Protein AF-A0A430Q0N1-F1 (afdb_monomer_lite)

Radius of gyration: 27.88 Å; chains: 1; bounding box: 66×41×75 Å

Organism: Schistosoma bovis (NCBI:txid6184)

pLDDT: mean 83.53, std 12.25, range [42.5, 98.06]

Secondary structure (DSSP, 8-state):
-BTTTEEE----STT-SEEEEEE-SEEEEETTT--EEEESSEEEEEE--TT---EEEETTBEEEEE---SSHHHHHTT-EEEEEEEEEEE-S-HHHHHH--EEEEEEE--SS-SS---EEEEEEEETTEEEEEEEESSTTHHHHS-GGGG-EEEEEEEEESS--SEEEETTEEE--EEETTTTEEEEEEEEE-TTSPEEEEEE---TTGGG-EEEEEEEEEEE-TT-GGGGT--EEEEEEEE-S--TT--EEEEEEEEETTEEEEEEEESSTTHHHHS-TTTTBEEEEEEEEESS--SEEEETTEEE--EEETTTTEEEEE--S--BTTS-EEEEEE-

Structure (mmCIF, N/CA/C/O backbone):
data_AF-A0A430Q0N1-F1
#
_entry.id   AF-A0A430Q0N1-F1
#
loop_
_atom_site.group_PDB
_atom_site.id
_atom_site.type_symbol
_atom_site.label_atom_id
_atom_site.label_alt_id
_atom_site.label_comp_id
_atom_site.label_asym_id
_atom_site.label_entity_id
_atom_site.label_seq_id
_atom_site.pdbx_PDB_ins_code
_atom_site.Cartn_x
_atom_site.Cartn_y
_atom_site.Cartn_z
_atom_site.occupancy
_atom_site.B_iso_or_equiv
_atom_site.auth_seq_id
_atom_site.auth_comp_id
_atom_site.auth_asym_id
_atom_site.auth_atom_id
_atom_site.pdbx_PDB_model_num
ATOM 1 N N . MET A 1 1 ? 3.763 -15.092 -13.824 1.00 93.88 1 MET A N 1
ATOM 2 C CA . MET A 1 1 ? 3.901 -13.867 -13.005 1.00 93.88 1 MET A CA 1
ATOM 3 C C . MET A 1 1 ? 4.970 -12.988 -13.628 1.00 93.88 1 MET A C 1
ATOM 5 O O . MET A 1 1 ? 5.894 -13.539 -14.215 1.00 93.88 1 MET A O 1
ATOM 9 N N . LEU A 1 2 ? 4.848 -11.667 -13.508 1.00 95.44 2 LEU A N 1
ATOM 10 C CA . LEU A 1 2 ? 5.934 -10.726 -13.785 1.00 95.44 2 LEU A CA 1
ATOM 11 C C . LEU A 1 2 ? 6.516 -10.291 -12.437 1.00 95.44 2 LEU A C 1
ATOM 13 O O . LEU A 1 2 ? 5.832 -9.658 -11.626 1.00 95.44 2 LEU A O 1
ATOM 17 N N . GLY A 1 3 ? 7.749 -10.724 -12.172 1.00 95.00 3 GLY A N 1
ATOM 18 C CA . GLY A 1 3 ? 8.350 -10.635 -10.843 1.00 95.00 3 GLY A CA 1
ATOM 19 C C . GLY A 1 3 ? 7.496 -11.318 -9.766 1.00 95.00 3 GLY A C 1
ATOM 20 O O . GLY A 1 3 ? 6.767 -12.277 -10.029 1.00 95.00 3 GLY A O 1
ATOM 21 N N . SER A 1 4 ? 7.578 -10.804 -8.540 1.00 94.62 4 SER A N 1
ATOM 22 C CA . SER A 1 4 ? 6.837 -11.301 -7.371 1.00 94.62 4 SER A CA 1
ATOM 23 C C . SER A 1 4 ? 5.455 -10.657 -7.185 1.00 94.62 4 SER A C 1
ATOM 25 O O . SER A 1 4 ? 4.679 -11.124 -6.344 1.00 94.62 4 SER A O 1
ATOM 27 N N . CYS A 1 5 ? 5.146 -9.609 -7.957 1.00 95.25 5 CYS A N 1
ATOM 28 C CA . CYS A 1 5 ? 4.027 -8.705 -7.687 1.00 95.25 5 CYS A CA 1
ATOM 29 C C . CYS A 1 5 ? 2.866 -8.810 -8.676 1.00 95.25 5 CYS A C 1
ATOM 31 O O . CYS A 1 5 ? 1.735 -8.570 -8.270 1.00 95.25 5 CYS A O 1
ATOM 33 N N . ILE A 1 6 ? 3.097 -9.162 -9.944 1.00 96.25 6 ILE A N 1
ATOM 34 C CA . ILE A 1 6 ? 2.050 -9.106 -10.976 1.00 96.25 6 ILE A CA 1
ATOM 35 C C . ILE A 1 6 ? 1.690 -10.519 -11.438 1.00 96.25 6 ILE A C 1
ATOM 37 O O . ILE A 1 6 ? 2.527 -11.272 -11.947 1.00 96.25 6 ILE A O 1
ATOM 41 N N . LEU A 1 7 ? 0.419 -10.876 -11.290 1.00 98.06 7 LEU A N 1
ATOM 42 C CA . LEU A 1 7 ? -0.179 -12.092 -11.821 1.00 98.06 7 LEU A CA 1
ATOM 43 C C . LEU A 1 7 ? -1.003 -11.738 -13.061 1.00 98.06 7 LEU A C 1
ATOM 45 O O . LEU A 1 7 ? -1.919 -10.926 -12.986 1.00 98.06 7 LEU A O 1
ATOM 49 N N . VAL A 1 8 ? -0.671 -12.354 -14.194 1.00 97.88 8 VAL A N 1
ATOM 50 C CA . VAL A 1 8 ? -1.421 -12.228 -15.450 1.00 97.88 8 VAL A CA 1
ATOM 51 C C . VAL A 1 8 ? -2.131 -13.552 -15.690 1.00 97.88 8 VAL A C 1
ATOM 53 O O . VAL A 1 8 ? -1.473 -14.595 -15.668 1.00 97.88 8 VAL A O 1
ATOM 56 N N . THR A 1 9 ? -3.441 -13.502 -15.924 1.00 97.19 9 THR A N 1
ATOM 57 C CA . THR A 1 9 ? -4.279 -14.687 -16.148 1.00 97.19 9 THR A CA 1
ATOM 58 C C . THR A 1 9 ? -4.910 -14.590 -17.540 1.00 97.19 9 THR A C 1
ATOM 60 O O . THR A 1 9 ? -6.025 -14.089 -17.669 1.00 97.19 9 THR A O 1
ATOM 63 N N . PRO A 1 10 ? -4.189 -14.977 -18.608 1.00 96.50 10 PRO A N 1
ATOM 64 C CA . PRO A 1 10 ? -4.671 -14.814 -19.976 1.00 96.50 10 PRO A CA 1
ATOM 65 C C . PRO A 1 10 ? -5.766 -15.830 -20.325 1.00 96.50 10 PRO A C 1
ATOM 67 O O . PRO A 1 10 ? -5.705 -16.985 -19.910 1.00 96.50 10 PRO A O 1
ATOM 70 N N . VAL A 1 11 ? -6.724 -15.413 -21.155 1.00 97.25 11 VAL A N 1
ATOM 71 C CA . VAL A 1 11 ? -7.640 -16.327 -21.854 1.00 97.25 11 VAL A CA 1
ATOM 72 C C . VAL A 1 11 ? -6.869 -16.984 -23.000 1.00 97.25 11 VAL A C 1
ATOM 74 O O . VAL A 1 11 ? -6.281 -16.280 -23.819 1.00 97.25 11 VAL A O 1
ATOM 77 N N . LEU A 1 12 ? -6.856 -18.317 -23.052 1.00 96.31 12 LEU A N 1
ATOM 78 C CA . LEU A 1 12 ? -6.104 -19.082 -24.060 1.00 96.31 12 LEU A CA 1
ATOM 79 C C . LEU A 1 12 ? -7.001 -19.896 -25.005 1.00 96.31 12 LEU A C 1
ATOM 81 O O . LEU A 1 12 ? -6.503 -20.458 -25.976 1.00 96.31 12 LEU A O 1
ATOM 85 N N . ASP A 1 13 ? -8.307 -19.924 -24.739 1.00 95.31 13 ASP A N 1
ATOM 86 C CA . ASP A 1 13 ? -9.292 -20.651 -25.535 1.00 95.31 13 ASP A CA 1
ATOM 87 C C . ASP A 1 13 ? -10.114 -19.686 -26.397 1.00 95.31 13 ASP A C 1
ATOM 89 O O . ASP A 1 13 ? -10.582 -18.642 -25.929 1.00 95.31 13 ASP A O 1
ATOM 93 N N . GLU A 1 14 ? -10.332 -20.061 -27.655 1.00 95.81 14 GLU A N 1
ATOM 94 C CA . GLU A 1 14 ? -11.107 -19.271 -28.610 1.00 95.81 14 GLU A CA 1
ATOM 95 C C . GLU A 1 14 ? -12.558 -19.052 -28.139 1.00 95.81 14 GLU A C 1
ATOM 97 O O . GLU A 1 14 ? -13.213 -19.947 -27.602 1.00 95.81 14 GLU A O 1
ATOM 102 N N . GLY A 1 15 ? -13.072 -17.835 -28.343 1.00 94.69 15 GLY A N 1
ATOM 103 C CA . GLY A 1 15 ? -14.472 -17.483 -28.079 1.00 94.69 15 GLY A CA 1
ATOM 104 C C . GLY A 1 15 ? -14.857 -17.341 -26.600 1.00 94.69 15 GLY A C 1
ATOM 105 O O . GLY A 1 15 ? -16.019 -17.057 -26.305 1.00 94.69 15 GLY A O 1
ATOM 106 N N . ARG A 1 16 ? -13.924 -17.515 -25.656 1.00 95.56 16 ARG A N 1
ATOM 107 C CA . ARG A 1 16 ? -14.182 -17.318 -24.222 1.00 95.56 16 ARG A CA 1
ATOM 108 C C . ARG A 1 16 ? -14.173 -15.838 -23.838 1.00 95.56 16 ARG A C 1
ATOM 110 O O . ARG A 1 16 ? -13.376 -15.055 -24.342 1.00 95.56 16 ARG A O 1
ATOM 117 N N . THR A 1 17 ? -15.022 -15.484 -22.873 1.00 96.25 17 THR A N 1
ATOM 118 C CA . THR A 1 17 ? -15.071 -14.150 -22.241 1.00 96.25 17 THR A CA 1
ATOM 119 C C . THR A 1 17 ? -14.820 -14.209 -20.731 1.00 96.25 17 THR A C 1
ATOM 121 O O . THR A 1 17 ? -15.243 -13.333 -19.977 1.00 96.25 17 THR A O 1
ATOM 124 N N . PHE A 1 18 ? -14.199 -15.292 -20.274 1.00 95.69 18 PHE A N 1
ATOM 125 C CA . PHE A 1 18 ? -13.837 -15.552 -18.887 1.00 95.69 18 PHE A CA 1
ATOM 126 C C . PHE A 1 18 ? -12.680 -16.548 -18.848 1.00 95.69 18 PHE A C 1
ATOM 128 O O . PHE A 1 18 ? -12.445 -17.280 -19.813 1.00 95.69 18 PHE A O 1
ATOM 135 N N . VAL A 1 19 ? -11.981 -16.603 -17.721 1.00 96.88 19 VAL A N 1
ATOM 136 C CA . VAL A 1 19 ? -10.894 -17.557 -17.489 1.00 96.88 19 VAL A CA 1
ATOM 137 C C . VAL A 1 19 ? -10.888 -18.008 -16.037 1.00 96.88 19 VAL A C 1
ATOM 139 O O . VAL A 1 19 ? -11.157 -17.227 -15.126 1.00 96.88 19 VAL A O 1
ATOM 142 N N . GLU A 1 20 ? -10.580 -19.281 -15.817 1.00 97.06 20 GLU A N 1
ATOM 143 C CA . GLU A 1 20 ? -10.266 -19.800 -14.492 1.00 97.06 20 GLU A CA 1
ATOM 144 C C . GLU A 1 20 ? -8.746 -19.825 -14.316 1.00 97.06 20 GLU A C 1
ATOM 146 O O . GLU A 1 20 ? -8.027 -20.419 -15.117 1.00 97.06 20 GLU A O 1
ATOM 151 N N . GLY A 1 21 ? -8.247 -19.160 -13.277 1.00 96.69 21 GLY A N 1
ATOM 152 C CA . GLY A 1 21 ? -6.819 -19.073 -12.992 1.00 96.69 21 GLY A CA 1
ATOM 153 C C . GLY A 1 21 ? -6.505 -19.424 -11.550 1.00 96.69 21 GLY A C 1
ATOM 154 O O . GLY A 1 21 ? -7.235 -19.049 -10.632 1.00 96.69 21 GLY A O 1
ATOM 155 N N . TYR A 1 22 ? -5.393 -20.124 -11.333 1.00 97.56 22 TYR A N 1
ATOM 156 C CA . TYR A 1 22 ? -4.878 -20.355 -9.991 1.00 97.56 22 TYR A CA 1
ATOM 157 C C . TYR A 1 22 ? -4.289 -19.064 -9.417 1.00 97.56 22 TYR A C 1
ATOM 159 O O . TYR A 1 22 ? -3.361 -18.486 -9.986 1.00 97.56 22 TYR A O 1
ATOM 167 N N . VAL A 1 23 ? -4.794 -18.634 -8.259 1.00 98.06 23 VAL A N 1
ATOM 168 C CA . VAL A 1 23 ? -4.287 -17.458 -7.548 1.00 98.06 23 VAL A CA 1
ATOM 169 C C . VAL A 1 23 ? -3.539 -17.918 -6.300 1.00 98.06 23 VAL A C 1
ATOM 171 O O . VAL A 1 23 ? -4.172 -18.484 -5.405 1.00 98.06 23 VAL A O 1
ATOM 174 N N . PRO A 1 24 ? -2.226 -17.654 -6.173 1.00 97.94 24 PRO A N 1
ATOM 175 C CA . PRO A 1 24 ? -1.468 -18.016 -4.979 1.00 97.94 24 PRO A CA 1
ATOM 176 C C . PRO A 1 24 ? -2.036 -17.387 -3.701 1.00 97.94 24 PRO A C 1
ATOM 178 O O . PRO A 1 24 ? -2.671 -16.332 -3.737 1.00 97.94 24 PRO A O 1
ATOM 181 N N . SER A 1 25 ? -1.771 -18.030 -2.561 1.00 97.06 25 SER A N 1
ATOM 182 C CA . SER A 1 25 ? -2.236 -17.546 -1.260 1.00 97.06 25 SER A CA 1
ATOM 183 C C . SER A 1 25 ? -1.712 -16.138 -0.953 1.00 97.06 25 SER A C 1
ATOM 185 O O . SER A 1 25 ? -0.526 -15.848 -1.147 1.00 97.06 25 SER A O 1
ATOM 187 N N . GLY A 1 26 ? -2.601 -15.265 -0.483 1.00 94.88 26 GLY A N 1
ATOM 188 C CA . GLY A 1 26 ? -2.301 -13.872 -0.166 1.00 94.88 26 GLY A CA 1
ATOM 189 C C . GLY A 1 26 ? -3.417 -12.910 -0.560 1.00 94.88 26 GLY A C 1
ATOM 190 O O . GLY A 1 26 ? -4.446 -13.307 -1.109 1.00 94.88 26 GLY A O 1
ATOM 191 N N . GLU A 1 27 ? -3.198 -11.630 -0.272 1.00 95.44 27 GLU A N 1
ATOM 192 C CA . GLU A 1 27 ? -4.071 -10.545 -0.716 1.00 95.44 27 GLU A CA 1
ATOM 193 C C . GLU A 1 27 ? -3.627 -9.986 -2.070 1.00 95.44 27 GLU A C 1
ATOM 195 O O . GLU A 1 27 ? -2.431 -9.844 -2.348 1.00 95.44 27 GLU A O 1
ATOM 200 N N . TRP A 1 28 ? -4.613 -9.653 -2.896 1.00 95.69 28 TRP A N 1
ATOM 201 C CA . TRP A 1 28 ? -4.444 -9.191 -4.266 1.00 95.69 28 TRP A CA 1
ATOM 202 C C . TRP A 1 28 ? -5.425 -8.057 -4.570 1.00 95.69 28 TRP A C 1
ATOM 204 O O . TRP A 1 28 ? -6.535 -8.033 -4.038 1.00 95.69 28 TRP A O 1
ATOM 214 N N . ILE A 1 29 ? -5.034 -7.151 -5.461 1.00 90.38 29 ILE A N 1
ATOM 215 C CA . ILE A 1 29 ? -5.909 -6.169 -6.105 1.00 90.38 29 ILE A CA 1
ATOM 216 C C . ILE A 1 29 ? -6.141 -6.616 -7.545 1.00 90.38 29 ILE A C 1
ATOM 218 O O . ILE A 1 29 ? -5.181 -6.825 -8.284 1.00 90.38 29 ILE A O 1
ATOM 222 N N . GLU A 1 30 ? -7.395 -6.748 -7.964 1.00 88.56 30 GLU A N 1
ATOM 223 C CA . GLU A 1 30 ? -7.733 -6.900 -9.379 1.00 88.56 30 GLU A CA 1
ATOM 224 C C . GLU A 1 30 ? -7.635 -5.539 -10.077 1.00 88.56 30 GLU A C 1
ATOM 226 O O . GLU A 1 30 ? -8.344 -4.601 -9.723 1.00 88.56 30 GLU A O 1
ATOM 231 N N . LEU A 1 31 ? -6.742 -5.412 -11.061 1.00 83.75 31 LEU A N 1
ATOM 232 C CA . LEU A 1 31 ? -6.386 -4.116 -11.646 1.00 83.75 31 LEU A CA 1
ATOM 233 C C . LEU A 1 31 ? -7.542 -3.462 -12.421 1.00 83.75 31 LEU A C 1
ATOM 235 O O . LEU A 1 31 ? -7.654 -2.241 -12.425 1.00 83.75 31 LEU A O 1
ATOM 239 N N . SER A 1 32 ? -8.403 -4.256 -13.062 1.00 77.94 32 SER A N 1
ATOM 240 C CA . SER A 1 32 ? -9.539 -3.756 -13.851 1.00 77.94 32 SER A CA 1
ATOM 241 C C . SER A 1 32 ? -10.647 -3.153 -12.985 1.00 77.94 32 SER A C 1
ATOM 243 O O . SER A 1 32 ? -11.322 -2.222 -13.418 1.00 77.94 32 SER A O 1
ATOM 245 N N . THR A 1 33 ? -10.841 -3.679 -11.774 1.00 78.69 33 THR A N 1
ATOM 246 C CA . THR A 1 33 ? -11.923 -3.272 -10.866 1.00 78.69 33 THR A CA 1
ATOM 247 C C . THR A 1 33 ? -11.431 -2.470 -9.664 1.00 78.69 33 THR A C 1
ATOM 249 O O . THR A 1 33 ? -12.243 -1.882 -8.956 1.00 78.69 33 THR A O 1
ATOM 252 N N . GLY A 1 34 ? -10.124 -2.484 -9.393 1.00 76.44 34 GLY A N 1
ATOM 253 C CA . GLY A 1 34 ? -9.517 -1.948 -8.175 1.00 76.44 34 GLY A CA 1
ATOM 254 C C . GLY A 1 34 ? -9.857 -2.741 -6.908 1.00 76.44 34 GLY A C 1
ATOM 255 O O . GLY A 1 34 ? -9.445 -2.354 -5.816 1.00 76.44 34 GLY A O 1
ATOM 256 N N . LYS A 1 35 ? -10.591 -3.858 -7.014 1.00 82.25 35 LYS A N 1
ATOM 257 C CA . LYS A 1 35 ? -11.090 -4.587 -5.844 1.00 82.25 35 LYS A CA 1
ATOM 258 C C . LYS A 1 35 ? -9.998 -5.415 -5.184 1.00 82.25 35 LYS A C 1
ATOM 260 O O . LYS A 1 35 ? -9.330 -6.227 -5.829 1.00 82.25 35 LYS A O 1
ATOM 265 N N . ARG A 1 36 ? -9.896 -5.274 -3.863 1.00 88.38 36 ARG A N 1
ATOM 266 C CA . ARG A 1 36 ? -9.084 -6.138 -3.004 1.00 88.38 36 ARG A CA 1
ATOM 267 C C . ARG A 1 36 ? -9.791 -7.463 -2.739 1.00 88.38 36 ARG A C 1
ATOM 269 O O . ARG A 1 36 ? -10.980 -7.491 -2.435 1.00 88.38 36 ARG A O 1
ATOM 276 N N . TYR A 1 37 ? -9.052 -8.564 -2.809 1.00 89.44 37 TYR A N 1
ATOM 277 C CA . TYR A 1 37 ? -9.543 -9.883 -2.430 1.00 89.44 37 TYR A CA 1
ATOM 278 C C . TYR A 1 37 ? -8.425 -10.754 -1.853 1.00 89.44 37 TYR A C 1
ATOM 280 O O . TYR A 1 37 ? -7.244 -10.581 -2.153 1.00 89.44 37 TYR A O 1
ATOM 288 N N . PHE A 1 38 ? -8.811 -11.723 -1.027 1.00 95.06 38 PHE A N 1
ATOM 289 C CA . PHE A 1 38 ? -7.902 -12.717 -0.468 1.00 95.06 38 PHE A CA 1
ATOM 290 C C . PHE A 1 38 ? -8.046 -14.048 -1.211 1.00 95.06 38 PHE A C 1
ATOM 292 O O . PHE A 1 38 ? -9.161 -14.521 -1.435 1.00 95.06 38 PHE A O 1
ATOM 299 N N . SER A 1 39 ? -6.921 -14.667 -1.566 1.00 96.19 39 SER A N 1
ATOM 300 C CA . SER A 1 39 ? -6.864 -16.042 -2.062 1.00 96.19 39 SER A CA 1
ATOM 301 C C . SER A 1 39 ? -6.241 -16.951 -1.010 1.00 96.19 39 SER A C 1
ATOM 303 O O . SER A 1 39 ? -5.257 -16.589 -0.368 1.00 96.19 39 SER A O 1
ATOM 305 N N . ARG A 1 40 ? -6.769 -18.172 -0.883 1.00 95.94 40 ARG A N 1
ATOM 306 C CA . ARG A 1 40 ? -6.181 -19.243 -0.061 1.00 95.94 40 ARG A CA 1
ATOM 307 C C . ARG A 1 40 ? -5.184 -20.114 -0.836 1.00 95.94 40 ARG A C 1
ATOM 309 O O . ARG A 1 40 ? -4.735 -21.121 -0.302 1.00 95.94 40 ARG A O 1
ATOM 316 N N . GLY A 1 41 ? -4.832 -19.744 -2.071 1.00 97.25 41 GLY A N 1
ATOM 317 C CA . GLY A 1 41 ? -4.117 -20.637 -2.987 1.00 97.25 41 GLY A CA 1
ATOM 318 C C . GLY A 1 41 ? -5.101 -21.529 -3.734 1.00 97.25 41 GLY A C 1
ATOM 319 O O . GLY A 1 41 ? -5.044 -22.749 -3.623 1.00 97.25 41 GLY A O 1
ATOM 320 N N . THR A 1 42 ? -6.065 -20.918 -4.418 1.00 95.75 42 THR A N 1
ATOM 321 C CA . THR A 1 42 ? -7.169 -21.623 -5.078 1.00 95.75 42 THR A CA 1
ATOM 322 C C . THR A 1 42 ? -7.369 -21.121 -6.498 1.00 95.75 42 THR A C 1
ATOM 324 O O . THR A 1 42 ? -6.952 -20.017 -6.854 1.00 95.75 42 THR A O 1
ATOM 327 N N . TRP A 1 43 ? -8.045 -21.933 -7.304 1.00 97.19 43 TRP A N 1
ATOM 328 C CA . TRP A 1 43 ? -8.567 -21.503 -8.593 1.00 97.19 43 TRP A CA 1
ATOM 329 C C . TRP A 1 43 ? -9.696 -20.489 -8.390 1.00 97.19 43 TRP A C 1
ATOM 331 O O . TRP A 1 43 ? -10.478 -20.592 -7.440 1.00 97.19 43 TRP A O 1
ATOM 341 N N . LYS A 1 44 ? -9.726 -19.462 -9.236 1.00 94.69 44 LYS A N 1
ATOM 342 C CA . LYS A 1 44 ? -10.719 -18.389 -9.223 1.00 94.69 44 LYS A CA 1
ATOM 343 C C . LYS A 1 44 ? -11.139 -18.090 -10.658 1.00 94.69 44 LYS A C 1
ATOM 345 O O . LYS A 1 44 ? -10.296 -18.027 -11.551 1.00 94.69 44 LYS A O 1
ATOM 350 N N . TYR A 1 45 ? -12.432 -17.859 -10.845 1.00 95.56 45 TYR A N 1
ATOM 351 C CA . TYR A 1 45 ? -12.982 -17.345 -12.093 1.00 95.56 45 TYR A CA 1
ATOM 352 C C . TYR A 1 45 ? -12.810 -15.828 -12.180 1.00 95.56 45 TYR A C 1
ATOM 354 O O . TYR A 1 45 ? -13.078 -15.106 -11.215 1.00 95.56 45 TYR A O 1
ATOM 362 N N . PHE A 1 46 ? -12.383 -15.371 -13.350 1.00 94.44 46 PHE A N 1
ATOM 363 C CA . PHE A 1 46 ? -12.265 -13.968 -13.714 1.00 94.44 46 PHE A CA 1
ATOM 364 C C . PHE A 1 46 ? -13.090 -13.694 -14.964 1.00 94.44 46 PHE A C 1
ATOM 366 O O . PHE A 1 46 ? -13.000 -14.437 -15.947 1.00 94.44 46 PHE A O 1
ATOM 373 N N . ASP A 1 47 ? -13.841 -12.598 -14.938 1.00 93.38 47 ASP A N 1
ATOM 374 C CA . ASP A 1 47 ? -14.444 -12.053 -16.146 1.00 93.38 47 ASP A CA 1
ATOM 375 C C . ASP A 1 47 ? -13.331 -11.506 -17.044 1.00 93.38 47 ASP A C 1
ATOM 377 O O . ASP A 1 47 ? -12.479 -10.729 -16.614 1.00 93.38 47 ASP A O 1
ATOM 381 N N . ALA A 1 48 ? -13.340 -11.920 -18.307 1.00 95.38 48 ALA A N 1
ATOM 382 C CA . ALA A 1 48 ? -12.377 -11.491 -19.310 1.00 95.38 48 ALA A CA 1
ATOM 383 C C . ALA A 1 48 ? -13.101 -11.160 -20.625 1.00 95.38 48 ALA A C 1
ATOM 385 O O . ALA A 1 48 ? -12.948 -11.890 -21.608 1.00 95.38 48 ALA A O 1
ATOM 386 N N . PRO A 1 49 ? -13.944 -10.102 -20.661 1.00 92.88 49 PRO A N 1
ATOM 387 C CA . PRO A 1 49 ? -14.487 -9.585 -21.915 1.00 92.88 49 PRO A CA 1
ATOM 388 C C . PRO A 1 49 ? -13.384 -9.371 -22.959 1.00 92.88 49 PRO A C 1
ATOM 390 O O . PRO A 1 49 ? -12.222 -9.202 -22.606 1.00 92.88 49 PRO A O 1
ATOM 393 N N . LEU A 1 50 ? -13.746 -9.306 -24.243 1.00 93.00 50 LEU A N 1
ATOM 394 C CA . LEU A 1 50 ? -12.787 -9.275 -25.362 1.00 93.00 50 LEU A CA 1
ATOM 395 C C . LEU A 1 50 ? -11.676 -8.210 -25.258 1.00 93.00 50 LEU A C 1
ATOM 397 O O . LEU A 1 50 ? -10.629 -8.357 -25.878 1.00 93.00 50 LEU A O 1
ATOM 401 N N . ASN A 1 51 ? -11.897 -7.138 -24.499 1.00 88.81 51 ASN A N 1
ATOM 402 C CA . ASN A 1 51 ? -10.964 -6.033 -24.296 1.00 88.81 51 ASN A CA 1
ATOM 403 C C . ASN A 1 51 ? -10.273 -6.027 -22.916 1.00 88.81 51 ASN A C 1
ATOM 405 O O . ASN A 1 51 ? -9.646 -5.029 -22.566 1.00 88.81 51 ASN A O 1
ATOM 409 N N . VAL A 1 52 ? -10.398 -7.092 -22.119 1.00 88.25 52 VAL A N 1
ATOM 410 C CA . VAL A 1 52 ? -9.858 -7.177 -20.757 1.00 88.25 52 VAL A CA 1
ATOM 411 C C . VAL A 1 52 ? -9.038 -8.449 -20.598 1.00 88.25 52 VAL A C 1
ATOM 413 O O . VAL A 1 52 ? -9.535 -9.559 -20.764 1.00 88.25 52 VAL A O 1
ATOM 416 N N . ILE A 1 53 ? -7.784 -8.280 -20.188 1.00 93.81 53 ILE A N 1
ATOM 417 C CA . ILE A 1 53 ? -6.958 -9.373 -19.679 1.00 93.81 53 ILE A CA 1
ATOM 418 C C . ILE A 1 53 ? -6.939 -9.250 -18.151 1.00 93.81 53 ILE A C 1
ATOM 420 O O . ILE A 1 53 ? -6.511 -8.206 -17.649 1.00 93.81 53 ILE A O 1
ATOM 424 N N . PRO A 1 54 ? -7.379 -10.273 -17.396 1.00 95.00 54 PRO A N 1
ATOM 425 C CA . PRO A 1 54 ? -7.314 -10.244 -15.942 1.00 95.00 54 PRO A CA 1
ATOM 426 C C . PRO A 1 54 ? -5.873 -10.133 -15.438 1.00 95.00 54 PRO A C 1
ATOM 428 O O . PRO A 1 54 ? -5.012 -10.975 -15.721 1.00 95.00 54 PRO A O 1
ATOM 431 N N . ILE A 1 55 ? -5.623 -9.077 -14.666 1.00 95.12 55 ILE A N 1
ATOM 432 C CA . ILE A 1 55 ? -4.344 -8.808 -14.012 1.00 95.12 55 ILE A CA 1
ATOM 433 C C . ILE A 1 55 ? -4.616 -8.566 -12.534 1.00 95.12 55 ILE A C 1
ATOM 435 O O . ILE A 1 55 ? -5.466 -7.752 -12.167 1.00 95.12 55 ILE A O 1
ATOM 439 N N . SER A 1 56 ? -3.863 -9.253 -11.685 1.00 95.06 56 SER A N 1
ATOM 440 C CA . SER A 1 56 ? -3.917 -9.085 -10.239 1.00 95.06 56 SER A CA 1
ATOM 441 C C . SER A 1 56 ? -2.556 -8.654 -9.722 1.00 95.06 56 SER A C 1
ATOM 443 O O . SER A 1 56 ? -1.532 -9.216 -10.111 1.00 95.06 56 SER A O 1
ATOM 445 N N . ILE A 1 57 ? -2.534 -7.668 -8.833 1.00 94.44 57 ILE A N 1
ATOM 446 C CA . ILE A 1 57 ? -1.300 -7.170 -8.232 1.00 94.44 57 ILE A CA 1
ATOM 447 C C . ILE A 1 57 ? -1.305 -7.515 -6.754 1.00 94.44 57 ILE A C 1
ATOM 449 O O . ILE A 1 57 ? -2.293 -7.309 -6.052 1.00 94.44 57 ILE A O 1
ATOM 453 N N . ARG A 1 58 ? -0.207 -8.097 -6.289 1.00 97.44 58 ARG A N 1
ATOM 454 C CA . ARG A 1 58 ? -0.063 -8.574 -4.920 1.00 97.44 58 ARG A CA 1
ATOM 455 C C . ARG A 1 58 ? -0.041 -7.399 -3.947 1.00 97.44 58 ARG A C 1
ATOM 457 O O . ARG A 1 58 ? 0.683 -6.427 -4.163 1.00 97.44 58 ARG A O 1
ATOM 464 N N . CYS A 1 59 ? -0.795 -7.500 -2.856 1.00 96.75 59 CYS A N 1
ATOM 465 C CA . CYS A 1 59 ? -0.713 -6.524 -1.774 1.00 96.75 59 CYS A CA 1
ATOM 466 C C . CYS A 1 59 ? 0.669 -6.566 -1.109 1.00 96.75 59 CYS A C 1
ATOM 468 O O . CYS A 1 59 ? 1.271 -7.631 -0.959 1.00 96.75 59 CYS A O 1
ATOM 470 N N . GLY A 1 60 ? 1.160 -5.401 -0.689 1.00 96.44 60 GLY A N 1
ATOM 471 C CA . GLY A 1 60 ? 2.507 -5.225 -0.148 1.00 96.44 60 GLY A CA 1
ATOM 472 C C . GLY A 1 60 ? 3.560 -4.925 -1.215 1.00 96.44 60 GLY A C 1
ATOM 473 O O . GLY A 1 60 ? 4.739 -4.840 -0.887 1.00 96.44 60 GLY A O 1
ATOM 474 N N . CYS A 1 61 ? 3.159 -4.748 -2.473 1.00 96.69 61 CYS A N 1
ATOM 475 C CA . CYS A 1 61 ? 4.055 -4.348 -3.548 1.00 96.69 61 CYS A CA 1
ATOM 476 C C . CYS A 1 61 ? 3.968 -2.848 -3.837 1.00 96.69 61 CYS A C 1
ATOM 478 O O . CYS A 1 61 ? 2.890 -2.252 -3.821 1.00 96.69 61 CYS A O 1
ATOM 480 N N . ILE A 1 62 ? 5.114 -2.263 -4.173 1.00 97.00 62 ILE A N 1
ATOM 481 C CA . ILE A 1 62 ? 5.226 -0.937 -4.777 1.00 97.00 62 ILE A CA 1
ATOM 482 C C . ILE A 1 62 ? 5.713 -1.137 -6.204 1.00 97.00 62 ILE A C 1
ATOM 484 O O . ILE A 1 62 ? 6.830 -1.600 -6.425 1.00 97.00 62 ILE A O 1
ATOM 488 N N . VAL A 1 63 ? 4.861 -0.811 -7.172 1.00 92.88 63 VAL A N 1
ATOM 489 C CA . VAL A 1 63 ? 5.162 -0.986 -8.593 1.00 92.88 63 VAL A CA 1
ATOM 490 C C . VAL A 1 63 ? 5.443 0.387 -9.206 1.00 92.88 63 VAL A C 1
ATOM 492 O O . VAL A 1 63 ? 4.531 1.220 -9.243 1.00 92.88 63 VAL A O 1
ATOM 495 N N . PRO A 1 64 ? 6.674 0.662 -9.676 1.00 91.56 64 PRO A N 1
ATOM 496 C CA . PRO A 1 64 ? 6.929 1.846 -10.480 1.00 91.56 64 PRO A CA 1
ATOM 497 C C . PRO A 1 64 ? 6.195 1.702 -11.816 1.00 91.56 64 PRO A C 1
ATOM 499 O O . PRO A 1 64 ? 6.245 0.659 -12.468 1.00 91.56 64 PRO A O 1
ATOM 502 N N . ILE A 1 65 ? 5.482 2.748 -12.209 1.00 85.94 65 ILE A N 1
ATOM 503 C CA . ILE A 1 65 ? 4.699 2.802 -13.441 1.00 85.94 65 ILE A CA 1
ATOM 504 C C . ILE A 1 65 ? 5.106 4.020 -14.247 1.00 85.94 65 ILE A C 1
ATOM 506 O O . ILE A 1 65 ? 5.527 5.032 -13.700 1.00 85.94 65 ILE A O 1
ATOM 510 N N . GLN A 1 66 ? 4.935 3.958 -15.554 1.00 83.00 66 GLN A N 1
ATOM 511 C CA . GLN A 1 66 ? 5.266 5.062 -16.435 1.00 83.00 66 GLN A CA 1
ATOM 512 C C . GLN A 1 66 ? 4.079 5.368 -17.331 1.00 83.00 66 GLN A C 1
ATOM 514 O O . GLN A 1 66 ? 3.309 4.474 -17.688 1.00 83.00 66 GLN A O 1
ATOM 519 N N . VAL A 1 67 ? 3.901 6.641 -17.674 1.00 76.50 67 VAL A N 1
ATOM 520 C CA . VAL A 1 67 ? 2.840 7.028 -18.604 1.00 76.50 67 VAL A CA 1
ATOM 521 C C . VAL A 1 67 ? 3.172 6.444 -19.972 1.00 76.50 67 VAL A C 1
ATOM 523 O O . VAL A 1 67 ? 4.281 6.625 -20.474 1.00 76.50 67 VAL A O 1
ATOM 526 N N . SER A 1 68 ? 2.200 5.765 -20.580 1.00 78.19 68 SER A N 1
ATOM 527 C CA . SER A 1 68 ? 2.341 5.274 -21.948 1.00 78.19 68 SER A CA 1
ATOM 528 C C . SER A 1 68 ? 2.608 6.442 -22.908 1.00 78.19 68 SER A C 1
ATOM 530 O O . SER A 1 68 ? 2.028 7.526 -22.785 1.00 78.19 68 SER A O 1
ATOM 532 N N . ALA A 1 69 ? 3.526 6.234 -23.844 1.00 82.31 69 ALA A N 1
ATOM 533 C CA . ALA A 1 69 ? 3.844 7.174 -24.905 1.00 82.31 69 ALA A CA 1
ATOM 534 C C . ALA A 1 69 ? 4.145 6.404 -26.193 1.00 82.31 69 ALA A C 1
ATOM 536 O O . ALA A 1 69 ? 4.316 5.187 -26.181 1.00 82.31 69 ALA A O 1
ATOM 537 N N . GLU A 1 70 ? 4.225 7.141 -27.292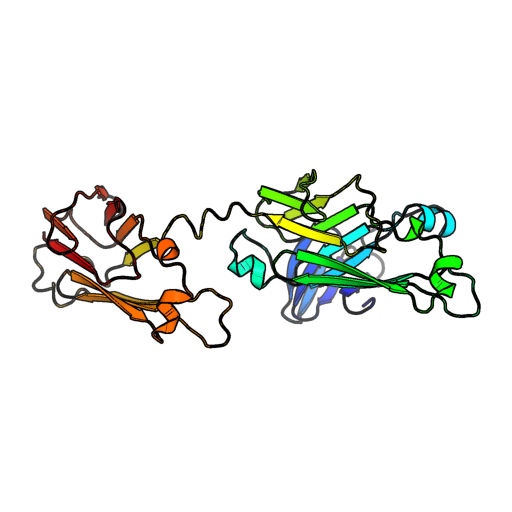 1.00 90.00 70 GLU A N 1
ATOM 538 C CA . GLU A 1 70 ? 4.467 6.627 -28.636 1.00 90.00 70 GLU A CA 1
ATOM 539 C C . GLU A 1 70 ? 5.832 5.934 -28.746 1.00 90.00 70 GLU A C 1
ATOM 541 O O . GLU A 1 70 ? 5.971 4.955 -29.476 1.00 90.00 70 GLU A O 1
ATOM 546 N N . THR A 1 71 ? 6.829 6.423 -28.000 1.00 91.44 71 THR A N 1
ATOM 547 C CA . THR A 1 71 ? 8.165 5.824 -27.898 1.00 91.44 71 THR A CA 1
ATOM 548 C C . THR A 1 71 ? 8.662 5.814 -26.454 1.00 91.44 71 THR A C 1
ATOM 550 O O . THR A 1 71 ? 8.239 6.624 -25.620 1.00 91.44 71 THR A O 1
ATOM 553 N N . THR A 1 72 ? 9.604 4.916 -26.160 1.00 88.44 72 THR A N 1
ATOM 554 C CA . THR A 1 72 ? 10.283 4.837 -24.858 1.00 88.44 72 THR A CA 1
ATOM 555 C C . THR A 1 72 ? 11.017 6.132 -24.527 1.00 88.44 72 THR A C 1
ATOM 557 O O . THR A 1 72 ? 10.902 6.612 -23.404 1.00 88.44 72 THR A O 1
ATOM 560 N N . ASP A 1 73 ? 11.667 6.768 -25.501 1.00 88.94 73 ASP A N 1
ATOM 561 C CA . ASP A 1 73 ? 12.398 8.029 -25.302 1.00 88.94 73 ASP A CA 1
ATOM 562 C C . ASP A 1 73 ? 11.485 9.163 -24.827 1.00 88.94 73 ASP A C 1
ATOM 564 O O . ASP A 1 73 ? 11.857 9.976 -23.979 1.00 88.94 73 ASP A O 1
ATOM 568 N N . ILE A 1 74 ? 10.265 9.229 -25.373 1.00 88.75 74 ILE A N 1
ATOM 569 C CA . ILE A 1 74 ? 9.260 10.210 -24.956 1.00 88.75 74 ILE A CA 1
ATOM 570 C C . ILE A 1 74 ? 8.715 9.839 -23.579 1.00 88.75 74 ILE A C 1
ATOM 572 O O . ILE A 1 74 ? 8.543 10.721 -22.736 1.00 88.75 74 ILE A O 1
ATOM 576 N N . ALA A 1 75 ? 8.440 8.555 -23.335 1.00 87.56 75 ALA A N 1
ATOM 577 C CA . ALA A 1 75 ? 7.950 8.099 -22.044 1.00 87.56 75 ALA A CA 1
ATOM 578 C C . ALA A 1 75 ? 8.943 8.449 -20.928 1.00 87.56 75 ALA A C 1
ATOM 580 O O . ALA A 1 75 ? 8.522 8.939 -19.881 1.00 87.56 75 ALA A O 1
ATOM 581 N N . ARG A 1 76 ? 10.248 8.192 -21.112 1.00 89.62 76 ARG A N 1
ATOM 582 C CA . ARG A 1 76 ? 11.292 8.346 -20.072 1.00 89.62 76 ARG A CA 1
ATOM 583 C C . ARG A 1 76 ? 11.383 9.770 -19.549 1.00 89.62 76 ARG A C 1
ATOM 585 O O . ARG A 1 76 ? 11.379 9.999 -18.344 1.00 89.62 76 ARG A O 1
ATOM 592 N N . LYS A 1 77 ? 11.266 10.738 -20.453 1.00 88.31 77 LYS A N 1
ATOM 593 C CA . LYS A 1 77 ? 11.253 12.172 -20.133 1.00 88.31 77 LYS A CA 1
ATOM 594 C C . LYS A 1 77 ? 10.021 12.627 -19.347 1.00 88.31 77 LYS A C 1
ATOM 596 O O . LYS A 1 77 ? 10.019 13.733 -18.809 1.00 88.31 77 LYS A O 1
ATOM 601 N N . LYS A 1 78 ? 8.961 11.812 -19.275 1.00 84.88 78 LYS A N 1
ATOM 602 C CA . LYS A 1 78 ? 7.763 12.116 -18.475 1.00 84.88 78 LYS A CA 1
ATOM 603 C C . LYS A 1 78 ? 7.933 11.756 -16.995 1.00 84.88 78 LYS A C 1
ATOM 605 O O . LYS A 1 78 ? 7.053 12.113 -16.217 1.00 84.88 78 LYS A O 1
ATOM 610 N N . GLY A 1 79 ? 9.033 11.113 -16.598 1.00 85.00 79 GLY A N 1
ATOM 611 C CA . GLY A 1 79 ? 9.219 10.593 -15.243 1.00 85.00 79 GLY A CA 1
ATOM 612 C C . GLY A 1 79 ? 8.351 9.365 -14.967 1.00 85.00 79 GLY A C 1
ATOM 613 O O . GLY A 1 79 ? 7.664 8.857 -15.860 1.00 85.00 79 GLY A O 1
ATOM 614 N N . PHE A 1 80 ? 8.344 8.900 -13.719 1.00 84.75 80 PHE A N 1
ATOM 615 C CA . PHE A 1 80 ? 7.564 7.731 -13.309 1.00 84.75 80 PHE A CA 1
ATOM 616 C C . PHE A 1 80 ? 6.568 8.051 -12.190 1.00 84.75 80 PHE A C 1
ATOM 618 O O . PHE A 1 80 ? 6.625 9.075 -11.511 1.00 84.75 80 PHE A O 1
ATOM 625 N N . GLY A 1 81 ? 5.585 7.177 -12.028 1.00 87.62 81 GLY A N 1
ATOM 626 C CA . GLY A 1 81 ? 4.650 7.154 -10.920 1.00 87.62 81 GLY A CA 1
ATOM 627 C C . GLY A 1 81 ? 4.885 5.941 -10.033 1.00 87.62 81 GLY A C 1
ATOM 628 O O . GLY A 1 81 ? 5.492 4.958 -10.449 1.00 87.62 81 GLY A O 1
ATOM 629 N N . LEU A 1 82 ? 4.377 5.996 -8.809 1.00 90.56 82 LEU A N 1
ATOM 630 C CA . LEU A 1 82 ? 4.406 4.875 -7.878 1.00 90.56 82 LEU A CA 1
ATOM 631 C C . LEU A 1 82 ? 2.994 4.360 -7.645 1.00 90.56 82 LEU A C 1
ATOM 633 O O . LEU A 1 82 ? 2.128 5.115 -7.202 1.00 90.56 82 LEU A O 1
ATOM 637 N N . PHE A 1 83 ? 2.781 3.072 -7.900 1.00 91.19 83 PHE A N 1
ATOM 638 C CA . PHE A 1 83 ? 1.579 2.368 -7.484 1.00 91.19 83 PHE A CA 1
ATOM 639 C C . PHE A 1 83 ? 1.869 1.575 -6.211 1.00 91.19 83 PHE A C 1
ATOM 641 O O . PHE A 1 83 ? 2.472 0.503 -6.243 1.00 91.19 83 PHE A O 1
ATOM 648 N N . VAL A 1 84 ? 1.498 2.157 -5.075 1.00 94.75 84 VAL A N 1
ATOM 649 C CA . VAL A 1 84 ? 1.785 1.662 -3.729 1.00 94.75 84 VAL A CA 1
ATOM 650 C C . VAL A 1 84 ? 0.572 0.886 -3.234 1.00 94.75 84 VAL A C 1
ATOM 652 O O . VAL A 1 84 ? -0.465 1.473 -2.937 1.00 94.75 84 VAL A O 1
ATOM 655 N N . ILE A 1 85 ? 0.688 -0.432 -3.115 1.00 94.19 85 ILE A N 1
ATOM 656 C CA . ILE A 1 85 ? -0.412 -1.280 -2.653 1.00 94.19 85 ILE A CA 1
ATOM 657 C C . ILE A 1 85 ? -0.067 -1.773 -1.257 1.00 94.19 85 ILE A C 1
ATOM 659 O O . ILE A 1 85 ? 0.803 -2.627 -1.087 1.00 94.19 85 ILE A O 1
ATOM 663 N N . LEU A 1 86 ? -0.755 -1.249 -0.244 1.00 95.81 86 LEU A N 1
ATOM 664 C CA . LEU A 1 86 ? -0.486 -1.610 1.147 1.00 95.81 86 LEU A CA 1
ATOM 665 C C . LEU A 1 86 ? -0.755 -3.103 1.385 1.00 95.81 86 LEU A C 1
ATOM 667 O O . LEU A 1 86 ? -1.751 -3.647 0.903 1.00 95.81 86 LEU A O 1
ATOM 671 N N . SER A 1 87 ? 0.099 -3.768 2.167 1.00 95.62 87 SER A N 1
ATOM 672 C CA . SER A 1 87 ? -0.008 -5.200 2.509 1.00 95.62 87 SER A CA 1
ATOM 673 C C . SER A 1 87 ? -1.343 -5.587 3.134 1.00 95.62 87 SER A C 1
ATOM 675 O O . SER A 1 87 ? -1.735 -6.744 3.084 1.00 95.62 87 SER A O 1
ATOM 677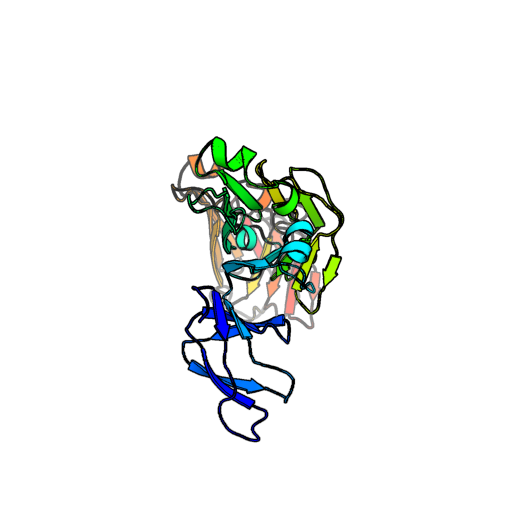 N N . SER A 1 88 ? -2.031 -4.615 3.718 1.00 91.19 88 SER A N 1
ATOM 678 C CA . SER A 1 88 ? -3.319 -4.739 4.384 1.00 91.19 88 SER A CA 1
ATOM 679 C C . SER A 1 88 ? -3.995 -3.363 4.383 1.00 91.19 88 SER A C 1
ATOM 681 O O . SER A 1 88 ? -3.319 -2.363 4.144 1.00 91.19 88 SER A O 1
ATOM 683 N N . THR A 1 89 ? -5.293 -3.285 4.648 1.00 89.12 89 THR A N 1
ATOM 684 C CA . THR A 1 89 ? -6.011 -2.001 4.682 1.00 89.12 89 THR A CA 1
ATOM 685 C C . THR A 1 89 ? -5.652 -1.159 5.908 1.00 89.12 89 THR A C 1
ATOM 687 O O . THR A 1 89 ? -5.364 -1.707 6.971 1.00 89.12 89 THR A O 1
ATOM 690 N N . ASP A 1 90 ? -5.689 0.163 5.783 1.00 89.00 90 ASP A N 1
ATOM 691 C CA . ASP A 1 90 ? -5.471 1.143 6.840 1.00 89.00 90 ASP A CA 1
ATOM 692 C C . ASP A 1 90 ? -6.793 1.842 7.198 1.00 89.00 90 ASP A C 1
ATOM 694 O O . ASP A 1 90 ? -7.395 2.535 6.378 1.00 89.00 90 ASP A O 1
ATOM 698 N N . ASP A 1 91 ? -7.254 1.652 8.433 1.00 86.25 91 ASP A N 1
ATOM 699 C CA . ASP A 1 91 ? -8.508 2.202 8.963 1.00 86.25 91 ASP A CA 1
ATOM 700 C C . ASP A 1 91 ? -8.337 3.529 9.723 1.00 86.25 91 ASP A C 1
ATOM 702 O O . ASP A 1 91 ? -9.306 4.076 10.271 1.00 86.25 91 ASP A O 1
ATOM 706 N N . GLY A 1 92 ? -7.109 4.046 9.766 1.00 83.50 92 GLY A N 1
ATOM 707 C CA . GLY A 1 92 ? -6.747 5.250 10.496 1.00 83.50 92 GLY A CA 1
ATOM 708 C C . GLY A 1 92 ? -6.220 5.004 11.914 1.00 83.50 92 GLY A C 1
ATOM 709 O O . GLY A 1 92 ? -5.658 5.920 12.512 1.00 83.50 92 GLY A O 1
ATOM 710 N N . SER A 1 93 ? -6.312 3.783 12.449 1.00 82.06 93 SER A N 1
ATOM 711 C CA . SER A 1 93 ? -5.775 3.434 13.774 1.00 82.06 93 SER A CA 1
ATOM 712 C C . SER A 1 93 ? -4.258 3.272 13.739 1.00 82.06 93 SER A C 1
ATOM 714 O O . SER A 1 93 ? -3.711 2.745 12.774 1.00 82.06 93 SER A O 1
ATOM 716 N N . SER A 1 94 ? -3.528 3.675 14.774 1.00 80.56 94 SER A N 1
ATOM 717 C CA . SER A 1 94 ? -2.062 3.557 14.730 1.00 80.56 94 SER A CA 1
ATOM 718 C C . SER A 1 94 ? -1.580 2.092 14.697 1.00 80.56 94 SER A C 1
ATOM 720 O O . SER A 1 94 ? -0.532 1.821 14.122 1.00 80.56 94 SER A O 1
ATOM 722 N N . ALA A 1 95 ? -2.398 1.128 15.149 1.00 81.62 95 ALA A N 1
ATOM 723 C CA . ALA A 1 95 ? -2.134 -0.305 14.971 1.00 81.62 95 ALA A CA 1
ATOM 724 C C . ALA A 1 95 ? -2.186 -0.718 13.489 1.00 81.62 95 ALA A C 1
ATOM 726 O O . ALA A 1 95 ? -1.344 -1.487 13.024 1.00 81.62 95 ALA A O 1
ATOM 727 N N . ALA A 1 96 ? -3.144 -0.181 12.720 1.00 82.31 96 ALA A N 1
ATOM 728 C CA . ALA A 1 96 ? -3.146 -0.342 11.272 1.00 82.31 96 ALA A CA 1
ATOM 729 C C . ALA A 1 96 ? -1.902 0.294 10.636 1.00 82.31 96 ALA A C 1
ATOM 731 O O . ALA A 1 96 ? -1.267 -0.328 9.789 1.00 82.31 96 ALA A O 1
ATOM 732 N N . GLY A 1 97 ? -1.502 1.474 11.111 1.00 83.81 97 GLY A N 1
ATOM 733 C CA . GLY A 1 97 ? -0.308 2.168 10.635 1.00 83.81 97 GLY A CA 1
ATOM 734 C C . GLY A 1 97 ? 1.006 1.398 10.830 1.00 83.81 97 GLY A C 1
ATOM 735 O O . GLY A 1 97 ? 1.836 1.390 9.924 1.00 83.81 97 GLY A O 1
ATOM 736 N N . GLN A 1 98 ? 1.172 0.714 11.966 1.00 84.00 98 GLN A N 1
ATOM 737 C CA . GLN A 1 98 ? 2.360 -0.098 12.282 1.00 84.00 98 GLN A CA 1
ATOM 738 C C . GLN A 1 98 ? 2.413 -1.419 11.488 1.00 84.00 98 GLN A C 1
ATOM 740 O O . GLN A 1 98 ? 3.492 -1.925 11.168 1.00 84.00 98 GLN A O 1
ATOM 745 N N . ARG A 1 99 ? 1.254 -2.012 11.150 1.00 87.88 99 ARG A N 1
ATOM 746 C CA . ARG A 1 99 ? 1.206 -3.297 10.419 1.00 87.88 99 ARG A CA 1
ATOM 747 C C . ARG A 1 99 ? 1.321 -3.158 8.905 1.00 87.88 99 ARG A C 1
ATOM 749 O O . ARG A 1 99 ? 1.738 -4.120 8.256 1.00 87.88 99 ARG A O 1
ATOM 756 N N . ILE A 1 100 ? 0.902 -2.025 8.331 1.00 93.00 100 ILE A N 1
ATOM 757 C CA . ILE A 1 100 ? 0.942 -1.844 6.879 1.00 93.00 100 ILE A CA 1
ATOM 758 C C . ILE A 1 100 ? 2.385 -1.764 6.393 1.00 93.00 100 ILE A C 1
ATOM 760 O O . ILE A 1 100 ? 3.215 -1.025 6.917 1.00 93.00 100 ILE A O 1
ATOM 764 N N . LYS A 1 101 ? 2.674 -2.546 5.361 1.00 96.62 101 LYS A N 1
ATOM 765 C CA . LYS A 1 101 ? 3.973 -2.592 4.704 1.00 96.62 101 LYS A CA 1
ATOM 766 C C . LYS A 1 101 ? 3.769 -2.599 3.205 1.00 96.62 101 LYS A C 1
ATOM 768 O O . LYS A 1 101 ? 2.752 -3.079 2.709 1.00 96.62 101 LYS A O 1
ATOM 773 N N . ALA A 1 102 ? 4.747 -2.098 2.479 1.00 97.25 102 ALA A N 1
ATOM 774 C CA . ALA A 1 102 ? 4.866 -2.330 1.053 1.00 97.25 102 ALA A CA 1
ATOM 775 C C . ALA A 1 102 ? 6.321 -2.125 0.652 1.00 97.25 102 ALA A C 1
ATOM 777 O O . ALA A 1 102 ? 7.011 -1.317 1.269 1.00 97.25 102 ALA A O 1
ATOM 778 N N . SER A 1 103 ? 6.798 -2.830 -0.361 1.00 97.94 103 SER A N 1
ATOM 779 C CA . SER A 1 103 ? 8.142 -2.600 -0.873 1.00 97.94 103 SER A CA 1
ATOM 780 C C . SER A 1 103 ? 8.228 -2.798 -2.375 1.00 97.94 103 SER A C 1
ATOM 782 O O . SER A 1 103 ? 7.394 -3.458 -2.999 1.00 97.94 103 SER A O 1
ATOM 784 N N . GLY A 1 104 ? 9.243 -2.182 -2.960 1.00 96.75 104 GLY A N 1
ATOM 785 C CA . GLY A 1 104 ? 9.564 -2.313 -4.368 1.00 96.75 104 GLY A CA 1
ATOM 786 C C . GLY A 1 104 ? 10.919 -1.703 -4.667 1.00 96.75 104 GLY A C 1
ATOM 787 O O . GLY A 1 104 ? 11.547 -1.074 -3.812 1.00 96.75 104 GLY A O 1
ATOM 788 N N . GLU A 1 105 ? 11.354 -1.868 -5.903 1.00 96.12 105 GLU A N 1
ATOM 789 C CA . GLU A 1 105 ? 12.596 -1.287 -6.382 1.00 96.12 105 GLU A CA 1
ATOM 790 C C . GLU A 1 105 ? 12.494 -0.906 -7.856 1.00 96.12 105 GLU A C 1
ATOM 792 O O . GLU A 1 105 ? 11.647 -1.413 -8.594 1.00 96.12 105 GLU A O 1
ATOM 797 N N . LEU A 1 106 ? 13.361 0.011 -8.266 1.00 94.38 106 LEU A N 1
ATOM 798 C CA . LEU A 1 106 ? 13.544 0.448 -9.639 1.00 94.38 106 LEU A CA 1
ATOM 799 C C . LEU A 1 106 ? 15.041 0.508 -9.924 1.00 94.38 106 LEU A C 1
ATOM 801 O O . LEU A 1 106 ? 15.800 1.097 -9.160 1.00 94.38 106 LEU A O 1
ATOM 805 N N . PHE A 1 107 ? 15.454 -0.068 -11.043 1.00 93.31 107 PHE A N 1
ATOM 806 C CA . PHE A 1 107 ? 16.768 0.171 -11.622 1.00 93.31 107 PHE A CA 1
ATOM 807 C C . PHE A 1 107 ? 16.567 1.076 -12.829 1.00 93.31 107 PHE A C 1
ATOM 809 O O . PHE A 1 107 ? 15.742 0.771 -13.690 1.00 93.31 107 PHE A O 1
ATOM 816 N N . TRP A 1 108 ? 17.280 2.196 -12.863 1.00 92.81 108 TRP A N 1
ATOM 817 C CA . TRP A 1 108 ? 17.198 3.156 -13.957 1.00 92.81 108 TRP A CA 1
ATOM 818 C C . TRP A 1 108 ? 18.585 3.414 -14.515 1.00 92.81 108 TRP A C 1
ATOM 820 O O . TRP A 1 108 ? 19.448 3.917 -13.803 1.00 92.81 108 TRP A O 1
ATOM 830 N N . ASP A 1 109 ? 18.803 3.055 -15.768 1.00 91.88 109 ASP A N 1
ATOM 831 C CA . ASP A 1 109 ? 20.020 3.335 -16.528 1.00 91.88 109 ASP A CA 1
ATOM 832 C C . ASP A 1 109 ? 19.736 4.407 -17.588 1.00 91.88 109 ASP A C 1
ATOM 834 O O . ASP A 1 109 ? 18.730 5.105 -17.492 1.00 91.88 109 ASP A O 1
ATOM 838 N N . ASN A 1 110 ? 20.600 4.564 -18.591 1.00 87.88 110 ASN A N 1
ATOM 839 C CA . ASN A 1 110 ? 20.329 5.397 -19.767 1.00 87.88 110 ASN A CA 1
ATOM 840 C C . ASN A 1 110 ? 19.770 4.605 -20.970 1.00 87.88 110 ASN A C 1
ATOM 842 O O . ASN A 1 110 ? 19.477 5.209 -21.994 1.00 87.88 110 ASN A O 1
ATOM 846 N N . GLY A 1 111 ? 19.617 3.281 -20.853 1.00 86.38 111 GLY A N 1
ATOM 847 C CA . GLY A 1 111 ? 19.090 2.385 -21.887 1.00 86.38 111 GLY A CA 1
ATOM 848 C C . GLY A 1 111 ? 20.054 1.972 -23.009 1.00 86.38 111 GLY A C 1
ATOM 849 O O . GLY A 1 111 ? 19.748 1.006 -23.704 1.00 86.38 111 GLY A O 1
ATOM 850 N N . ASP A 1 112 ? 21.204 2.639 -23.161 1.00 81.69 112 ASP A N 1
ATOM 851 C CA . ASP A 1 112 ? 22.069 2.501 -24.348 1.00 81.69 112 ASP A CA 1
ATOM 852 C C . ASP A 1 112 ? 23.536 2.142 -24.029 1.00 81.69 112 ASP A C 1
ATOM 854 O O . ASP A 1 112 ? 24.263 1.651 -24.898 1.00 81.69 112 ASP A O 1
ATOM 858 N N . ASP A 1 113 ? 24.009 2.378 -22.800 1.00 77.81 113 ASP A N 1
ATOM 859 C CA . ASP A 1 113 ? 25.422 2.192 -22.455 1.00 77.81 113 ASP A CA 1
ATOM 860 C C . ASP A 1 113 ? 25.832 0.714 -22.334 1.00 77.81 113 ASP A C 1
ATOM 862 O O . ASP A 1 113 ? 25.224 -0.075 -21.614 1.00 77.81 113 ASP A O 1
ATOM 866 N N . ALA A 1 114 ? 26.977 0.364 -22.932 1.00 76.31 114 ALA A N 1
ATOM 867 C CA . ALA A 1 114 ? 27.582 -0.966 -22.788 1.00 76.31 114 ALA A CA 1
ATOM 868 C C . ALA A 1 114 ? 28.068 -1.265 -21.353 1.00 76.31 114 ALA A C 1
ATOM 870 O O . ALA A 1 114 ? 28.097 -2.422 -20.933 1.00 76.31 114 ALA A O 1
ATOM 871 N N . ASN A 1 115 ? 28.455 -0.227 -20.602 1.00 80.62 115 ASN A N 1
ATOM 872 C CA . ASN A 1 115 ? 28.808 -0.335 -19.188 1.00 80.62 115 ASN A CA 1
ATOM 873 C C . ASN A 1 115 ? 27.578 0.004 -18.345 1.00 80.62 115 ASN A C 1
ATOM 875 O O . ASN A 1 115 ? 27.098 1.136 -18.405 1.00 80.62 115 ASN A O 1
ATOM 879 N N . LEU A 1 116 ? 27.118 -0.947 -17.528 1.00 84.94 116 LEU A N 1
ATOM 880 C CA . LEU A 1 116 ? 25.886 -0.843 -16.742 1.00 84.94 116 LEU A CA 1
ATOM 881 C C . LEU A 1 116 ? 25.988 0.233 -15.641 1.00 84.94 116 LEU A C 1
ATOM 883 O O . LEU A 1 116 ? 26.307 -0.064 -14.491 1.00 84.94 116 LEU A O 1
ATOM 887 N N . ASN A 1 117 ? 25.719 1.486 -16.010 1.00 90.88 117 ASN A N 1
ATOM 888 C CA . ASN A 1 117 ? 25.588 2.621 -15.102 1.00 90.88 117 ASN A CA 1
ATOM 889 C C . ASN A 1 117 ? 24.108 2.830 -14.795 1.00 90.88 117 ASN A C 1
ATOM 891 O O . ASN A 1 117 ? 23.319 3.067 -15.707 1.00 90.88 117 ASN A O 1
ATOM 895 N N . TYR A 1 118 ? 23.734 2.749 -13.522 1.00 93.00 118 TYR A N 1
ATOM 896 C CA . TYR A 1 118 ? 22.343 2.848 -13.098 1.00 93.00 118 TYR A CA 1
ATOM 897 C C . TYR A 1 118 ? 22.184 3.574 -11.762 1.00 93.00 118 TYR A C 1
ATOM 899 O O . TYR A 1 118 ? 23.114 3.705 -10.965 1.00 93.00 118 TYR A O 1
ATOM 907 N N . VAL A 1 119 ? 20.959 4.003 -11.487 1.00 92.44 119 VAL A N 1
ATOM 908 C CA . VAL A 1 119 ? 20.480 4.387 -10.162 1.00 92.44 119 VAL A CA 1
ATOM 909 C C . VAL A 1 119 ? 19.523 3.307 -9.670 1.00 92.44 119 VAL A C 1
ATOM 911 O O . VAL A 1 119 ? 18.529 2.999 -10.327 1.00 92.44 119 VAL A O 1
ATOM 914 N N . HIS A 1 120 ? 19.827 2.715 -8.514 1.00 94.62 120 HIS A N 1
ATOM 915 C CA . HIS A 1 120 ? 18.918 1.817 -7.804 1.00 94.62 120 HIS A CA 1
ATOM 916 C C . HIS A 1 120 ? 18.069 2.630 -6.843 1.00 94.62 120 HIS A C 1
ATOM 918 O O . HIS A 1 120 ? 18.592 3.243 -5.914 1.00 94.62 120 HIS A O 1
ATOM 924 N N . VAL A 1 121 ? 16.763 2.632 -7.059 1.00 92.88 121 VAL A N 1
ATOM 925 C CA . VAL A 1 121 ? 15.790 3.286 -6.192 1.00 92.88 121 VAL A CA 1
ATOM 926 C C . VAL A 1 121 ? 15.040 2.215 -5.415 1.00 92.88 121 VAL A C 1
ATOM 928 O O . VAL A 1 121 ? 14.440 1.319 -6.003 1.00 92.88 121 VAL A O 1
ATOM 931 N N . LYS A 1 122 ? 15.064 2.305 -4.088 1.00 94.81 122 LYS A N 1
ATOM 932 C CA . LYS A 1 122 ? 14.300 1.442 -3.187 1.00 94.81 122 LYS A CA 1
ATOM 933 C C . LYS A 1 122 ? 13.098 2.193 -2.641 1.00 94.81 122 LYS A C 1
ATOM 935 O O . LYS A 1 122 ? 13.218 3.351 -2.239 1.00 94.81 122 LYS A O 1
ATOM 940 N N . PHE A 1 123 ? 11.965 1.504 -2.589 1.00 94.94 123 PHE A N 1
ATOM 941 C CA . PHE A 1 123 ? 10.716 1.999 -2.029 1.00 94.94 123 PHE A CA 1
ATOM 942 C C . PHE A 1 123 ? 10.318 1.117 -0.850 1.00 94.94 123 PHE A C 1
ATOM 944 O O . PHE A 1 123 ? 10.256 -0.106 -0.985 1.00 94.94 123 PHE A O 1
ATOM 951 N N . GLU A 1 124 ? 10.009 1.726 0.289 1.00 96.94 124 GLU A N 1
ATOM 952 C CA . GLU A 1 124 ? 9.540 1.003 1.469 1.00 96.94 124 GLU A CA 1
ATOM 953 C C . GLU A 1 124 ? 8.453 1.799 2.183 1.00 96.94 124 GLU A C 1
ATOM 955 O O . GLU A 1 124 ? 8.634 2.975 2.477 1.00 96.94 124 GLU A O 1
ATOM 960 N N . VAL A 1 125 ? 7.325 1.158 2.475 1.00 96.19 125 VAL A N 1
ATOM 961 C CA . VAL A 1 125 ? 6.322 1.666 3.410 1.00 96.19 125 VAL A CA 1
ATOM 962 C C . VAL A 1 125 ? 6.518 0.978 4.749 1.00 96.19 125 VAL A C 1
ATOM 964 O O . VAL A 1 125 ? 6.427 -0.249 4.838 1.00 96.19 125 VAL A O 1
ATOM 967 N N . ARG A 1 126 ? 6.716 1.786 5.787 1.00 92.69 126 ARG A N 1
ATOM 968 C CA . ARG A 1 126 ? 6.711 1.365 7.186 1.00 92.69 126 ARG A CA 1
ATOM 969 C C . ARG A 1 126 ? 6.135 2.486 8.041 1.00 92.69 126 ARG A C 1
ATOM 971 O O . ARG A 1 126 ? 6.399 3.649 7.756 1.00 92.69 126 ARG A O 1
ATOM 978 N N . ASP A 1 127 ? 5.332 2.153 9.049 1.00 88.62 127 ASP A N 1
ATOM 979 C CA . ASP A 1 127 ? 4.783 3.126 10.005 1.00 88.62 127 ASP A CA 1
ATOM 980 C C . ASP A 1 127 ? 4.105 4.320 9.296 1.00 88.62 127 ASP A C 1
ATOM 982 O O . ASP A 1 127 ? 4.416 5.487 9.535 1.00 88.62 127 ASP A O 1
ATOM 986 N N . ARG A 1 128 ? 3.220 4.014 8.330 1.00 89.88 128 ARG A N 1
ATOM 987 C CA . ARG A 1 128 ? 2.544 4.979 7.423 1.00 89.88 128 ARG A CA 1
ATOM 988 C C . ARG A 1 128 ? 3.446 5.884 6.593 1.00 89.88 128 ARG A C 1
ATOM 990 O O . ARG A 1 128 ? 2.951 6.832 5.986 1.00 89.88 128 ARG A O 1
ATOM 997 N N . THR A 1 129 ? 4.732 5.590 6.530 1.00 93.06 129 THR A N 1
ATOM 998 C CA . THR A 1 129 ? 5.705 6.406 5.821 1.00 93.06 129 THR A CA 1
ATOM 999 C C . THR A 1 129 ? 6.256 5.624 4.644 1.00 93.06 129 THR A C 1
ATOM 1001 O O . THR A 1 129 ? 6.928 4.612 4.821 1.00 93.06 129 THR A O 1
ATOM 1004 N N . LEU A 1 130 ? 5.978 6.098 3.432 1.00 94.00 130 LEU A N 1
ATOM 1005 C CA . LEU A 1 130 ? 6.693 5.693 2.229 1.00 94.00 130 LEU A CA 1
ATOM 1006 C C . LEU A 1 130 ? 8.034 6.423 2.196 1.00 94.00 130 LEU A C 1
ATOM 1008 O O . LEU A 1 130 ? 8.058 7.648 2.108 1.00 94.00 130 LEU A O 1
ATOM 1012 N N . THR A 1 131 ? 9.128 5.674 2.215 1.00 92.50 131 THR A N 1
ATOM 1013 C CA . THR A 1 131 ? 10.489 6.171 2.021 1.00 92.50 131 THR A CA 1
ATOM 1014 C C . THR A 1 131 ? 10.992 5.760 0.642 1.00 92.50 131 THR A C 1
ATOM 1016 O O . THR A 1 131 ? 10.889 4.594 0.255 1.00 92.50 131 THR A O 1
ATOM 1019 N N . VAL A 1 132 ? 11.542 6.724 -0.094 1.00 90.00 132 VAL A N 1
ATOM 1020 C CA . VAL A 1 132 ? 12.189 6.519 -1.395 1.00 90.00 132 VAL A CA 1
ATOM 1021 C C . VAL A 1 132 ? 13.669 6.840 -1.259 1.00 90.00 132 VAL A C 1
ATOM 1023 O O . VAL A 1 132 ? 14.007 7.975 -0.934 1.00 90.00 132 VAL A O 1
ATOM 1026 N N . THR A 1 133 ? 14.542 5.868 -1.522 1.00 88.62 133 THR A N 1
ATOM 1027 C CA . THR A 1 133 ? 15.998 6.031 -1.390 1.00 88.62 133 THR A CA 1
ATOM 1028 C C . THR A 1 133 ? 16.691 5.641 -2.684 1.00 88.62 133 THR A C 1
ATOM 1030 O O . THR A 1 133 ? 16.538 4.511 -3.141 1.00 88.62 133 THR A O 1
ATOM 1033 N N . SER A 1 134 ? 17.491 6.548 -3.239 1.00 89.06 134 SER A N 1
ATOM 1034 C CA . SER A 1 134 ? 18.247 6.323 -4.474 1.00 89.06 134 SER A CA 1
ATOM 1035 C C . SER A 1 134 ? 19.727 6.097 -4.186 1.00 89.06 134 SER A C 1
ATOM 1037 O O . SER A 1 134 ? 20.322 6.776 -3.352 1.00 89.06 134 SER A O 1
ATOM 1039 N N . THR A 1 135 ? 20.343 5.143 -4.875 1.00 92.12 135 THR A N 1
ATOM 1040 C CA . THR A 1 135 ? 21.774 4.834 -4.781 1.00 92.12 135 THR A CA 1
ATOM 1041 C C . THR A 1 135 ? 22.337 4.643 -6.192 1.00 92.12 135 THR A C 1
ATOM 1043 O O . THR A 1 135 ? 21.961 3.676 -6.859 1.00 92.12 135 THR A O 1
ATOM 1046 N N . PRO A 1 136 ? 23.202 5.547 -6.688 1.00 92.75 136 PRO A N 1
ATOM 1047 C CA . PRO A 1 136 ? 23.867 5.350 -7.971 1.00 92.75 136 PRO A CA 1
ATOM 1048 C C . PRO A 1 136 ? 24.885 4.206 -7.880 1.00 92.75 136 PRO A C 1
ATOM 1050 O O . PRO A 1 136 ? 25.526 4.021 -6.845 1.00 92.75 136 PRO A O 1
ATOM 1053 N N . SER A 1 137 ? 25.066 3.454 -8.967 1.00 93.50 137 SER A N 1
ATOM 1054 C CA . SER A 1 137 ? 26.061 2.375 -9.037 1.00 93.50 137 SER A CA 1
ATOM 1055 C C . SER A 1 137 ? 27.504 2.884 -8.996 1.00 93.50 137 SER A C 1
ATOM 1057 O O . SER A 1 137 ? 28.403 2.180 -8.545 1.00 93.50 137 SER A O 1
ATOM 1059 N N . SER A 1 138 ? 27.726 4.114 -9.459 1.00 90.25 138 SER A N 1
ATOM 1060 C CA . SER A 1 138 ? 29.021 4.791 -9.505 1.00 90.25 138 SER A CA 1
ATOM 1061 C C . SER A 1 138 ? 28.812 6.308 -9.542 1.00 90.25 138 SER A C 1
ATOM 1063 O O . SER A 1 138 ? 27.712 6.782 -9.826 1.00 90.25 138 SER A O 1
ATOM 1065 N N . VAL A 1 139 ? 29.870 7.090 -9.306 1.00 87.56 139 VAL A N 1
ATOM 1066 C CA . VAL A 1 139 ? 29.813 8.555 -9.485 1.00 87.56 139 VAL A CA 1
ATOM 1067 C C . VAL A 1 139 ? 29.501 8.916 -10.944 1.00 87.56 139 VAL A C 1
ATOM 1069 O O . VAL A 1 139 ? 28.676 9.790 -11.191 1.00 87.56 139 VAL A O 1
ATOM 1072 N N . GLU A 1 140 ? 30.068 8.175 -11.901 1.00 87.81 140 GLU A N 1
ATOM 1073 C CA . GLU A 1 140 ? 29.831 8.344 -13.345 1.00 87.81 140 GLU A CA 1
ATOM 1074 C C . GLU A 1 140 ? 28.358 8.155 -13.732 1.00 87.81 140 GLU A C 1
ATOM 1076 O O . GLU A 1 140 ? 27.880 8.760 -14.689 1.00 87.81 140 GLU A O 1
ATOM 1081 N N . SER A 1 141 ? 27.603 7.351 -12.973 1.00 88.00 141 SER A N 1
ATOM 1082 C CA . SER A 1 141 ? 26.179 7.121 -13.244 1.00 88.00 141 SER A CA 1
ATOM 1083 C C . SER A 1 141 ? 25.370 8.422 -13.202 1.00 88.00 141 SER A C 1
ATOM 1085 O O . SER A 1 141 ? 24.424 8.581 -13.968 1.00 88.00 141 SER A O 1
ATOM 1087 N N . LEU A 1 142 ? 25.765 9.377 -12.352 1.00 86.38 142 LEU A N 1
ATOM 1088 C CA . LEU A 1 142 ? 25.088 10.670 -12.224 1.00 86.38 142 LEU A CA 1
ATOM 1089 C C . LEU A 1 142 ? 25.353 11.612 -13.406 1.00 86.38 142 LEU A C 1
ATOM 1091 O O . LEU A 1 142 ? 24.580 12.540 -13.620 1.00 86.38 142 LEU A O 1
ATOM 1095 N N . GLU A 1 143 ? 26.427 11.386 -14.164 1.00 88.00 143 GLU A N 1
ATOM 1096 C CA . GLU A 1 143 ? 26.761 12.178 -15.354 1.00 88.00 143 GLU A CA 1
ATOM 1097 C C . GLU A 1 143 ? 26.082 11.633 -16.615 1.00 88.00 143 GLU A C 1
ATOM 1099 O O . GLU A 1 143 ? 25.849 12.373 -17.570 1.00 88.00 143 GLU A O 1
ATOM 1104 N N . LYS A 1 144 ? 25.763 10.336 -16.622 1.00 88.25 144 LYS A N 1
ATOM 1105 C CA . LYS A 1 144 ? 25.244 9.623 -17.797 1.00 88.25 144 LYS A CA 1
ATOM 1106 C C . LYS A 1 144 ? 23.729 9.488 -17.846 1.00 88.25 144 LYS A C 1
ATOM 1108 O O . LYS A 1 144 ? 23.179 9.211 -18.910 1.00 88.25 144 LYS A O 1
ATOM 1113 N N . ILE A 1 145 ? 23.065 9.637 -16.707 1.00 88.50 145 ILE A N 1
ATOM 1114 C CA . ILE A 1 145 ? 21.618 9.475 -16.581 1.00 88.50 145 ILE A CA 1
ATOM 1115 C C . ILE A 1 145 ? 20.985 10.858 -16.476 1.00 88.50 145 ILE A C 1
ATOM 1117 O O . ILE A 1 145 ? 21.384 11.665 -15.637 1.00 88.50 145 ILE A O 1
ATOM 1121 N N . ASP A 1 146 ? 19.962 11.128 -17.291 1.00 88.75 146 ASP A N 1
ATOM 1122 C CA . ASP A 1 146 ? 19.134 12.316 -17.089 1.00 88.75 146 ASP A CA 1
ATOM 1123 C C . ASP A 1 146 ? 18.288 12.128 -15.826 1.00 88.75 146 ASP A C 1
ATOM 1125 O O . ASP A 1 146 ? 17.273 11.434 -15.801 1.00 88.75 146 ASP A O 1
ATOM 1129 N N . LEU A 1 147 ? 18.721 12.775 -14.748 1.00 84.19 147 LEU A N 1
ATOM 1130 C CA . LEU A 1 147 ? 18.102 12.678 -13.431 1.00 84.19 147 LEU A CA 1
ATOM 1131 C C . LEU A 1 147 ? 16.658 13.200 -13.402 1.00 84.19 147 LEU A C 1
ATOM 1133 O O . LEU A 1 147 ? 15.925 12.878 -12.471 1.00 84.19 147 LEU A O 1
ATOM 1137 N N . LYS A 1 148 ? 16.215 13.962 -14.411 1.00 84.44 148 LYS A N 1
ATOM 1138 C CA . LYS A 1 148 ? 14.805 14.368 -14.533 1.00 84.44 148 LYS A CA 1
ATOM 1139 C C . LYS A 1 148 ? 13.894 13.209 -14.924 1.00 84.44 148 LYS A C 1
ATOM 1141 O O . LYS A 1 148 ? 12.706 13.243 -14.612 1.00 84.44 148 LYS A O 1
ATOM 1146 N N . GLU A 1 149 ? 14.429 12.181 -15.580 1.00 88.00 149 GLU A N 1
ATOM 1147 C CA . GLU A 1 149 ? 13.683 10.953 -15.883 1.00 88.00 149 GLU A CA 1
ATOM 1148 C C . GLU A 1 149 ? 13.338 10.167 -14.615 1.00 88.00 149 GLU A C 1
ATOM 1150 O O . GLU A 1 149 ? 12.380 9.398 -14.589 1.00 88.00 149 GLU A O 1
ATOM 1155 N N . LEU A 1 150 ? 14.091 10.402 -13.540 1.00 86.44 150 LEU A N 1
ATOM 1156 C CA . LEU A 1 150 ? 13.853 9.805 -12.238 1.00 86.44 150 LEU A CA 1
ATOM 1157 C C . LEU A 1 150 ? 12.847 10.592 -11.386 1.00 86.44 150 LEU A C 1
ATOM 1159 O O . LEU A 1 150 ? 12.594 10.206 -10.246 1.00 86.44 150 LEU A O 1
ATOM 1163 N N . ASP A 1 151 ? 12.265 11.682 -11.886 1.00 85.12 151 ASP A N 1
ATOM 1164 C CA . ASP A 1 151 ? 11.253 12.421 -11.136 1.00 85.12 151 ASP A CA 1
ATOM 1165 C C . ASP A 1 151 ? 10.015 11.545 -10.885 1.00 85.12 151 ASP A C 1
ATOM 1167 O O . ASP A 1 151 ? 9.372 11.059 -11.823 1.00 85.12 151 ASP A O 1
ATOM 1171 N N . VAL A 1 152 ? 9.608 11.438 -9.618 1.00 84.81 152 VAL A N 1
ATOM 1172 C CA . VAL A 1 152 ? 8.296 10.878 -9.272 1.00 84.81 152 VAL A CA 1
ATOM 1173 C C . VAL A 1 152 ? 7.243 11.948 -9.550 1.00 84.81 152 VAL A C 1
ATOM 1175 O O . VAL A 1 152 ? 7.265 13.015 -8.939 1.00 84.81 152 VAL A O 1
ATOM 1178 N N . LYS A 1 153 ? 6.319 11.678 -10.477 1.00 82.81 153 LYS A N 1
ATOM 1179 C CA . LYS A 1 153 ? 5.255 12.618 -10.888 1.00 82.81 153 LYS A CA 1
ATOM 1180 C C . LYS A 1 153 ? 3.908 12.352 -10.238 1.00 82.81 153 LYS A C 1
ATOM 1182 O O . LYS A 1 153 ? 3.080 13.258 -10.118 1.00 82.81 153 LYS A O 1
ATOM 1187 N N . THR A 1 154 ? 3.651 11.104 -9.863 1.00 83.81 154 THR A N 1
ATOM 1188 C CA . THR A 1 154 ? 2.401 10.715 -9.215 1.00 83.81 154 THR A CA 1
ATOM 1189 C C . THR A 1 154 ? 2.624 9.561 -8.257 1.00 83.81 154 THR A C 1
ATOM 1191 O O . THR A 1 154 ? 3.447 8.684 -8.502 1.00 83.81 154 THR A O 1
ATOM 1194 N N . ILE A 1 155 ? 1.879 9.561 -7.160 1.00 87.88 155 ILE A N 1
ATOM 1195 C CA . ILE A 1 155 ? 1.853 8.453 -6.212 1.00 87.88 155 ILE A CA 1
ATOM 1196 C C . ILE A 1 155 ? 0.390 8.084 -6.012 1.00 87.88 155 ILE A C 1
ATOM 1198 O O . ILE A 1 155 ? -0.436 8.944 -5.698 1.00 87.88 155 ILE A O 1
ATOM 1202 N N . LEU A 1 156 ? 0.079 6.813 -6.229 1.00 89.75 156 LEU A N 1
ATOM 1203 C CA . LEU A 1 156 ? -1.237 6.228 -6.044 1.00 89.75 156 LEU A CA 1
ATOM 1204 C C . LEU A 1 156 ? -1.128 5.172 -4.946 1.00 89.75 156 LEU A C 1
ATOM 1206 O O . LEU A 1 156 ? -0.450 4.165 -5.132 1.00 89.75 156 LEU A O 1
ATOM 1210 N N . ILE A 1 157 ? -1.752 5.427 -3.799 1.00 91.56 157 ILE A N 1
ATOM 1211 C CA . ILE A 1 157 ? -1.678 4.573 -2.612 1.00 91.56 157 ILE A CA 1
ATOM 1212 C C . ILE A 1 157 ? -3.026 3.891 -2.407 1.00 91.56 157 ILE A C 1
ATOM 1214 O O . ILE A 1 157 ? -4.024 4.570 -2.178 1.00 91.56 157 ILE A O 1
ATOM 1218 N N . VAL A 1 158 ? -3.041 2.562 -2.464 1.00 88.62 158 VAL A N 1
ATOM 1219 C CA . VAL A 1 158 ? -4.244 1.731 -2.338 1.00 88.62 158 VAL A CA 1
ATOM 1220 C C . VAL A 1 158 ? -4.300 1.069 -0.971 1.00 88.62 158 VAL A C 1
ATOM 1222 O O . VAL A 1 158 ? -3.338 0.422 -0.541 1.00 88.62 158 VAL A O 1
ATOM 1225 N N . GLY A 1 159 ? -5.473 1.135 -0.346 1.00 86.56 159 GLY A N 1
ATOM 1226 C CA . GLY A 1 159 ? -5.782 0.445 0.900 1.00 86.56 159 GLY A CA 1
ATOM 1227 C C . GLY A 1 159 ? -6.080 1.378 2.065 1.00 86.56 159 GLY A C 1
ATOM 1228 O O . GLY A 1 159 ? -5.967 0.934 3.197 1.00 86.56 159 GLY A O 1
ATOM 1229 N N . PHE A 1 160 ? -6.440 2.638 1.828 1.00 86.50 160 PHE A N 1
ATOM 1230 C CA . PHE A 1 160 ? -6.958 3.515 2.878 1.00 86.50 160 PHE A CA 1
ATOM 1231 C C . PHE A 1 160 ? -8.480 3.371 2.954 1.00 86.50 160 PHE A C 1
ATOM 1233 O O . PHE A 1 160 ? -9.180 3.835 2.063 1.00 86.50 160 PHE A O 1
ATOM 1240 N N . ILE A 1 161 ? -9.007 2.795 4.038 1.00 85.44 161 ILE A N 1
ATOM 1241 C CA . ILE A 1 161 ? -10.465 2.657 4.245 1.00 85.44 161 ILE A CA 1
ATOM 1242 C C . ILE A 1 161 ? -11.109 4.025 4.501 1.00 85.44 161 ILE A C 1
ATOM 1244 O O . ILE A 1 161 ? -12.288 4.249 4.237 1.00 85.44 161 ILE A O 1
ATOM 1248 N N . LYS A 1 162 ? -10.341 4.964 5.060 1.00 83.62 162 LYS A N 1
ATOM 1249 C CA . LYS A 1 162 ? -10.795 6.325 5.347 1.00 83.62 162 LYS A CA 1
ATOM 1250 C C . LYS A 1 162 ? -9.858 7.329 4.718 1.00 83.62 162 LYS A C 1
ATOM 1252 O O . LYS A 1 162 ? -8.643 7.146 4.736 1.00 83.62 162 LYS A O 1
ATOM 1257 N N . LYS A 1 163 ? -10.440 8.440 4.267 1.00 86.69 163 LYS A N 1
ATOM 1258 C CA . LYS A 1 163 ? -9.686 9.596 3.799 1.00 86.69 163 LYS A CA 1
ATOM 1259 C C . LYS A 1 163 ? -8.687 10.037 4.883 1.00 86.69 163 LYS A C 1
ATOM 1261 O O . LYS A 1 163 ? -9.125 10.349 5.995 1.00 86.69 163 LYS A O 1
ATOM 1266 N N . PRO A 1 164 ? -7.380 10.106 4.576 1.00 88.69 164 PRO A N 1
ATOM 1267 C CA . PRO A 1 164 ? -6.395 10.692 5.476 1.00 88.69 164 PRO A CA 1
ATOM 1268 C C . PRO A 1 164 ? -6.737 12.144 5.826 1.00 88.69 164 PRO A C 1
ATOM 1270 O O . PRO A 1 164 ? -7.391 12.846 5.056 1.00 88.69 164 PRO A O 1
ATOM 1273 N N . ALA A 1 165 ? -6.297 12.610 6.990 1.00 87.19 165 ALA A N 1
ATOM 1274 C CA . ALA A 1 165 ? -6.491 14.000 7.393 1.00 87.19 165 ALA A CA 1
ATOM 1275 C C . ALA A 1 165 ? -5.573 14.932 6.596 1.00 87.19 165 ALA A C 1
ATOM 1277 O O . ALA A 1 165 ? -6.006 15.972 6.104 1.00 87.19 165 ALA A O 1
ATOM 1278 N N . ALA A 1 166 ? -4.322 14.508 6.431 1.00 87.81 166 ALA A N 1
ATOM 1279 C CA . ALA A 1 166 ? -3.342 15.144 5.575 1.00 87.81 166 ALA A CA 1
ATOM 1280 C C . ALA A 1 166 ? -2.404 14.089 4.987 1.00 87.81 166 ALA A C 1
ATOM 1282 O O . ALA A 1 166 ? -2.231 12.999 5.536 1.00 87.81 166 ALA A O 1
ATOM 1283 N N . ILE A 1 167 ? -1.783 14.443 3.869 1.00 88.25 167 ILE A N 1
ATOM 1284 C CA . ILE A 1 167 ? -0.619 13.748 3.341 1.00 88.25 167 ILE A CA 1
ATOM 1285 C C . ILE A 1 167 ? 0.536 14.735 3.416 1.00 88.25 167 ILE A C 1
ATOM 1287 O O . ILE A 1 167 ? 0.416 15.864 2.938 1.00 88.25 167 ILE A O 1
ATOM 1291 N N . LEU A 1 168 ? 1.640 14.315 4.020 1.00 86.25 168 LEU A N 1
ATOM 1292 C CA . LEU A 1 168 ? 2.857 15.103 4.102 1.00 86.25 168 LEU A CA 1
ATOM 1293 C C . LEU A 1 168 ? 3.883 14.531 3.136 1.00 86.25 168 LEU A C 1
ATOM 1295 O O . LEU A 1 168 ? 4.105 13.326 3.117 1.00 86.25 168 LEU A O 1
ATOM 1299 N N . VAL A 1 169 ? 4.551 15.399 2.386 1.00 87.62 169 VAL A N 1
ATOM 1300 C CA . VAL A 1 169 ? 5.777 15.065 1.665 1.00 87.62 169 VAL A CA 1
ATOM 1301 C C . VAL A 1 169 ? 6.914 15.856 2.281 1.00 87.62 169 VAL A C 1
ATOM 1303 O O . VAL A 1 169 ? 6.874 17.086 2.298 1.00 87.62 169 VAL A O 1
ATOM 1306 N N . ASN A 1 170 ? 7.936 15.164 2.781 1.00 84.69 170 ASN A N 1
ATOM 1307 C CA . ASN A 1 170 ? 9.087 15.777 3.446 1.00 84.69 170 ASN A CA 1
ATOM 1308 C C . ASN A 1 170 ? 8.640 16.796 4.512 1.00 84.69 170 ASN A C 1
ATOM 1310 O O . ASN A 1 170 ? 9.113 17.934 4.551 1.00 84.69 170 ASN A O 1
ATOM 1314 N N . ASN A 1 171 ? 7.675 16.381 5.343 1.00 82.81 171 ASN A N 1
ATOM 1315 C CA . ASN A 1 171 ? 7.039 17.165 6.410 1.00 82.81 171 ASN A CA 1
ATOM 1316 C C . ASN A 1 171 ? 6.222 18.387 5.954 1.00 82.81 171 ASN A C 1
ATOM 1318 O O . ASN A 1 171 ? 5.856 19.220 6.781 1.00 82.81 171 ASN A O 1
ATOM 1322 N N . LYS A 1 172 ? 5.915 18.515 4.658 1.00 85.88 172 LYS A N 1
ATOM 1323 C CA . LYS A 1 172 ? 5.047 19.575 4.132 1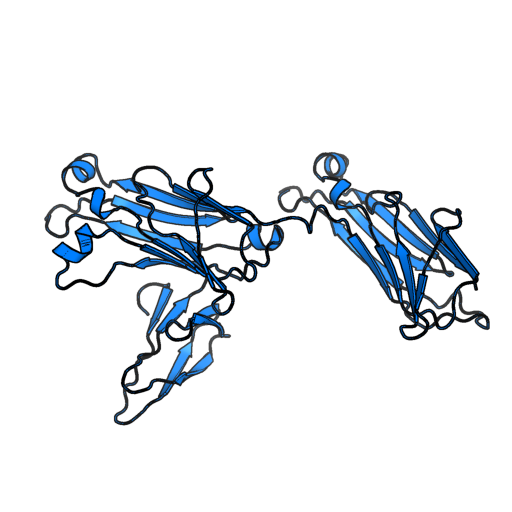.00 85.88 172 LYS A CA 1
ATOM 1324 C C . LYS A 1 172 ? 3.724 18.992 3.642 1.00 85.88 172 LYS A C 1
ATOM 1326 O O . LYS A 1 172 ? 3.760 18.041 2.865 1.00 85.88 172 LYS A O 1
ATOM 1331 N N . PRO A 1 173 ? 2.571 19.550 4.045 1.00 87.56 173 PRO A N 1
ATOM 1332 C CA . PRO A 1 173 ? 1.285 19.082 3.552 1.00 87.56 173 PRO A CA 1
ATOM 1333 C C . PRO A 1 173 ? 1.166 19.309 2.046 1.00 87.56 173 PRO A C 1
ATOM 1335 O O . PRO A 1 173 ? 1.595 20.342 1.527 1.00 87.56 173 PRO A O 1
ATOM 1338 N N . VAL A 1 174 ? 0.578 18.336 1.357 1.00 86.38 174 VAL A N 1
ATOM 1339 C CA . VAL A 1 174 ? 0.287 18.399 -0.077 1.00 86.38 174 VAL A CA 1
ATOM 1340 C C . VAL A 1 174 ? -1.185 18.118 -0.340 1.00 86.38 174 VAL A C 1
ATOM 1342 O O . VAL A 1 174 ? -1.841 17.386 0.405 1.00 86.38 174 VAL A O 1
ATOM 1345 N N . ASP A 1 175 ? -1.690 18.669 -1.439 1.00 87.38 175 ASP A N 1
ATOM 1346 C CA . ASP A 1 175 ? -3.019 18.331 -1.932 1.00 87.38 175 ASP A CA 1
ATOM 1347 C C . ASP A 1 175 ? -3.056 16.886 -2.439 1.00 87.38 175 ASP A C 1
ATOM 1349 O O . ASP A 1 175 ? -2.126 16.398 -3.091 1.00 87.38 175 ASP A O 1
ATOM 1353 N N . PHE A 1 176 ? -4.165 16.203 -2.166 1.00 87.12 176 PHE A N 1
ATOM 1354 C CA . PHE A 1 176 ? -4.409 14.847 -2.637 1.00 87.12 176 PHE A CA 1
ATOM 1355 C C . PHE A 1 176 ? -5.894 14.626 -2.930 1.00 87.12 176 PHE A C 1
ATOM 1357 O O . PHE A 1 176 ? -6.779 15.265 -2.356 1.00 87.12 176 PHE A O 1
ATOM 1364 N N . MET A 1 177 ? -6.162 13.683 -3.828 1.00 85.94 177 MET A N 1
ATOM 1365 C CA . MET A 1 177 ? -7.502 13.175 -4.105 1.00 85.94 177 MET A CA 1
ATOM 1366 C C . MET A 1 177 ? -7.698 11.851 -3.372 1.00 85.94 177 MET A C 1
ATOM 1368 O O . MET A 1 177 ? -6.767 11.052 -3.289 1.00 85.94 177 MET A O 1
ATOM 1372 N N . PHE A 1 178 ? -8.900 11.614 -2.853 1.00 85.25 178 PHE A N 1
ATOM 1373 C CA . PHE A 1 178 ? -9.268 10.338 -2.248 1.00 85.25 178 PHE A CA 1
ATOM 1374 C C . PHE A 1 178 ? -10.516 9.789 -2.924 1.00 85.25 178 PHE A C 1
ATOM 1376 O O . PHE A 1 178 ? -11.533 10.483 -2.991 1.00 85.25 178 PHE A O 1
ATOM 1383 N N . ASP A 1 179 ? -10.412 8.560 -3.411 1.00 81.06 179 ASP A N 1
ATOM 1384 C CA . ASP A 1 179 ? -11.519 7.785 -3.949 1.00 81.06 179 ASP A CA 1
ATOM 1385 C C . ASP A 1 179 ? -12.011 6.825 -2.860 1.00 81.06 179 ASP A C 1
ATOM 1387 O O . ASP A 1 179 ? -11.258 5.959 -2.410 1.00 81.06 179 ASP A O 1
ATOM 1391 N N . ASN A 1 180 ? -13.254 7.018 -2.404 1.00 78.69 180 ASN A N 1
ATOM 1392 C CA . ASN A 1 180 ? -13.837 6.193 -1.344 1.00 78.69 180 ASN A CA 1
ATOM 1393 C C . ASN A 1 180 ? -14.177 4.781 -1.834 1.00 78.69 180 ASN A C 1
ATOM 1395 O O . ASN A 1 180 ? -14.074 3.842 -1.053 1.00 78.69 180 ASN A O 1
ATOM 1399 N N . ASP A 1 181 ? -14.575 4.631 -3.099 1.00 76.88 181 ASP A N 1
ATOM 1400 C CA . ASP A 1 181 ? -15.015 3.344 -3.644 1.00 76.88 181 ASP A CA 1
ATOM 1401 C C . ASP A 1 181 ? -13.813 2.433 -3.910 1.00 76.88 181 ASP A C 1
ATOM 1403 O O . ASP A 1 181 ? -13.886 1.216 -3.740 1.00 76.88 181 ASP A O 1
ATOM 1407 N N . LEU A 1 182 ? -12.689 3.040 -4.300 1.00 74.50 182 LEU A N 1
ATOM 1408 C CA . LEU A 1 182 ? -11.428 2.349 -4.560 1.00 74.50 182 LEU A CA 1
ATOM 1409 C C . LEU A 1 182 ? -10.461 2.368 -3.369 1.00 74.50 182 LEU A C 1
ATOM 1411 O O . LEU A 1 182 ? -9.355 1.841 -3.492 1.00 74.50 182 LEU A O 1
ATOM 1415 N N . GLU A 1 183 ? -10.823 2.992 -2.243 1.00 83.69 183 GLU A N 1
ATOM 1416 C CA . GLU A 1 183 ? -9.971 3.120 -1.046 1.00 83.69 183 GLU A CA 1
ATOM 1417 C C . GLU A 1 183 ? -8.556 3.636 -1.374 1.00 83.69 183 GLU A C 1
ATOM 1419 O O . GLU A 1 183 ? -7.531 3.115 -0.909 1.00 83.69 183 GLU A O 1
ATOM 1424 N N . THR A 1 184 ? -8.489 4.636 -2.256 1.00 82.62 184 THR A N 1
ATOM 1425 C CA . THR A 1 184 ? -7.250 5.026 -2.933 1.00 82.62 184 THR A CA 1
ATOM 1426 C C . THR A 1 184 ? -6.961 6.517 -2.788 1.00 82.62 184 THR A C 1
ATOM 1428 O O . THR A 1 184 ? -7.793 7.369 -3.097 1.00 82.62 184 THR A O 1
ATOM 1431 N N . CYS A 1 185 ? -5.738 6.841 -2.364 1.00 87.50 185 CYS A N 1
ATOM 1432 C CA . CYS A 1 185 ? -5.200 8.199 -2.320 1.00 87.50 185 CYS A CA 1
ATOM 1433 C C . CYS A 1 185 ? -4.327 8.470 -3.544 1.00 87.50 185 CYS A C 1
ATOM 1435 O O . CYS A 1 185 ? -3.419 7.697 -3.842 1.00 87.50 185 CYS A O 1
ATOM 1437 N N . GLN A 1 186 ? -4.536 9.605 -4.205 1.00 86.50 186 GLN A N 1
ATOM 1438 C CA . GLN A 1 186 ? -3.722 10.044 -5.329 1.00 86.50 186 GLN A CA 1
ATOM 1439 C C . GLN A 1 186 ? -3.074 11.402 -5.061 1.00 86.50 186 GLN A C 1
ATOM 1441 O O . GLN A 1 186 ? -3.755 12.391 -4.792 1.00 86.50 186 GLN A O 1
ATOM 1446 N N . ILE A 1 187 ? -1.754 11.448 -5.220 1.00 87.12 187 ILE A N 1
ATOM 1447 C CA . ILE A 1 187 ? -0.922 12.647 -5.113 1.00 87.12 187 ILE A CA 1
ATOM 1448 C C . ILE A 1 187 ? -0.419 12.978 -6.529 1.00 87.12 187 ILE A C 1
ATOM 1450 O O . ILE A 1 187 ? 0.140 12.112 -7.215 1.00 87.12 187 ILE A O 1
ATOM 1454 N N . LYS A 1 188 ? -0.652 14.211 -6.999 1.00 75.94 188 LYS A N 1
ATOM 1455 C CA . LYS A 1 188 ? -0.267 14.707 -8.338 1.00 75.94 188 LYS A CA 1
ATOM 1456 C C . LYS A 1 188 ? 0.428 16.064 -8.257 1.00 75.94 188 LYS A C 1
ATOM 1458 O O . LYS A 1 188 ? 0.341 16.747 -7.243 1.00 75.94 188 LYS A O 1
ATOM 1463 N N . ASN A 1 189 ? 1.029 16.472 -9.379 1.00 58.31 189 ASN A N 1
ATOM 1464 C CA . ASN A 1 189 ? 1.563 17.820 -9.628 1.00 58.31 189 ASN A CA 1
ATOM 1465 C C . ASN A 1 189 ? 2.695 18.239 -8.687 1.00 58.31 189 ASN A C 1
ATOM 1467 O O . ASN A 1 189 ? 2.902 19.423 -8.438 1.00 58.31 189 ASN A O 1
ATOM 1471 N N . GLN A 1 190 ? 3.448 17.265 -8.197 1.00 62.22 190 GLN A N 1
ATOM 1472 C CA . GLN A 1 190 ? 4.641 17.497 -7.408 1.00 62.22 190 GLN A CA 1
ATOM 1473 C C . GLN A 1 190 ? 5.808 16.860 -8.161 1.00 62.22 190 GLN A C 1
ATOM 1475 O O . GLN A 1 190 ? 5.762 15.674 -8.478 1.00 62.22 190 GLN A O 1
ATOM 1480 N N . SER A 1 191 ? 6.822 17.650 -8.508 1.00 58.84 191 SER A N 1
ATOM 1481 C CA . SER A 1 191 ? 8.084 17.107 -9.018 1.00 58.84 191 SER A CA 1
ATOM 1482 C C . SER A 1 191 ? 8.964 16.806 -7.815 1.00 58.84 191 SER A C 1
ATOM 1484 O O . SER A 1 191 ? 9.518 17.726 -7.211 1.00 58.84 191 SER A O 1
ATOM 1486 N N . PHE A 1 192 ? 9.054 15.534 -7.437 1.00 64.38 192 PHE A N 1
ATOM 1487 C CA . PHE A 1 192 ? 9.947 15.108 -6.368 1.00 64.38 192 PHE A CA 1
ATOM 1488 C C . PHE A 1 192 ? 11.281 14.659 -6.970 1.00 64.38 192 PHE A C 1
ATOM 1490 O O . PHE A 1 192 ? 11.316 13.693 -7.731 1.00 64.38 192 PHE A O 1
ATOM 1497 N N . LEU A 1 193 ? 12.373 15.339 -6.609 1.00 58.22 193 LEU A N 1
ATOM 1498 C CA . LEU A 1 193 ? 13.722 14.899 -6.964 1.00 58.22 193 LEU A CA 1
ATOM 1499 C C . LEU A 1 193 ? 14.059 13.646 -6.146 1.00 58.22 193 LEU A C 1
ATOM 1501 O O . LEU A 1 193 ? 14.332 13.736 -4.951 1.00 58.22 193 LEU A O 1
ATOM 1505 N N . THR A 1 194 ? 14.054 12.482 -6.788 1.00 58.19 194 THR A N 1
ATOM 1506 C CA . THR A 1 194 ? 14.306 11.165 -6.165 1.00 58.19 194 THR A CA 1
ATOM 1507 C C . THR A 1 194 ? 15.731 10.959 -5.669 1.00 58.19 194 THR A C 1
ATOM 1509 O O . THR A 1 194 ? 15.985 10.020 -4.917 1.00 58.19 194 THR A O 1
ATOM 1512 N N . LEU A 1 195 ? 16.670 11.829 -6.046 1.00 58.28 195 LEU A N 1
ATOM 1513 C CA . LEU A 1 195 ? 18.029 11.824 -5.498 1.00 58.28 195 LEU A CA 1
ATOM 1514 C C . LEU A 1 195 ? 18.094 12.243 -4.026 1.00 58.28 195 LEU A C 1
ATOM 1516 O O . LEU A 1 195 ? 19.092 11.979 -3.360 1.00 58.28 195 LEU A O 1
ATOM 1520 N N . ILE A 1 196 ? 17.048 12.889 -3.516 1.00 59.38 196 ILE A N 1
ATOM 1521 C CA . ILE A 1 196 ? 16.901 13.196 -2.097 1.00 59.38 196 ILE A CA 1
ATOM 1522 C C . ILE A 1 196 ? 15.888 12.202 -1.529 1.00 59.38 196 ILE A C 1
ATOM 1524 O O . ILE A 1 196 ? 14.880 11.951 -2.192 1.00 59.38 196 ILE A O 1
ATOM 1528 N N . PRO A 1 197 ? 16.106 11.652 -0.320 1.00 63.50 197 PRO A N 1
ATOM 1529 C CA . PRO A 1 197 ? 15.100 10.830 0.324 1.00 63.50 197 PRO A CA 1
ATOM 1530 C C . PRO A 1 197 ? 13.746 11.539 0.362 1.00 63.50 197 PRO A C 1
ATOM 1532 O O . PRO A 1 197 ? 13.636 12.661 0.863 1.00 63.50 197 PRO A O 1
ATOM 1535 N N . ILE A 1 198 ? 12.725 10.888 -0.190 1.00 67.88 198 ILE A N 1
ATOM 1536 C CA . ILE A 1 198 ? 11.347 11.376 -0.134 1.00 67.88 198 ILE A CA 1
ATOM 1537 C C . ILE A 1 198 ? 10.625 10.566 0.929 1.00 67.88 198 ILE A C 1
ATOM 1539 O O . ILE A 1 198 ? 10.593 9.338 0.852 1.00 67.88 198 ILE A O 1
ATOM 1543 N N . GLN A 1 199 ? 10.039 11.260 1.898 1.00 73.00 199 GLN A N 1
ATOM 1544 C CA . GLN A 1 199 ? 9.127 10.678 2.871 1.00 73.00 199 GLN A CA 1
ATOM 1545 C C . GLN A 1 199 ? 7.716 11.158 2.579 1.00 73.00 199 GLN A C 1
ATOM 1547 O O . GLN A 1 199 ? 7.453 12.359 2.621 1.00 73.00 199 GLN A O 1
ATOM 1552 N N . VAL A 1 200 ? 6.817 10.222 2.289 1.00 71.19 200 VAL A N 1
ATOM 1553 C CA . VAL A 1 200 ? 5.383 10.494 2.195 1.00 71.19 200 VAL A CA 1
ATOM 1554 C C . VAL A 1 200 ? 4.699 9.839 3.377 1.00 71.19 200 VAL A C 1
ATOM 1556 O O . VAL A 1 200 ? 4.702 8.613 3.469 1.00 71.19 200 VAL A O 1
ATOM 1559 N N . SER A 1 201 ? 4.122 10.633 4.272 1.00 75.69 201 SER A N 1
ATOM 1560 C CA . SER A 1 201 ? 3.385 10.126 5.427 1.00 75.69 201 SER A CA 1
ATOM 1561 C C . SER A 1 201 ? 1.918 10.526 5.367 1.00 75.69 201 SER A C 1
ATOM 1563 O O . SER A 1 201 ? 1.557 11.596 4.873 1.00 75.69 201 SER A O 1
ATOM 1565 N N . ALA A 1 202 ? 1.057 9.636 5.847 1.00 70.75 202 ALA A N 1
ATOM 1566 C CA . ALA A 1 202 ? -0.358 9.920 6.015 1.00 70.75 202 ALA A CA 1
ATOM 1567 C C . ALA A 1 202 ? -0.639 10.267 7.474 1.00 70.75 202 ALA A C 1
ATOM 1569 O O . ALA A 1 202 ? -0.466 9.436 8.368 1.00 70.75 202 ALA A O 1
ATOM 1570 N N . GLU A 1 203 ? -1.113 11.487 7.707 1.00 72.25 203 GLU A N 1
ATOM 1571 C CA . GLU A 1 203 ? -1.678 11.843 8.995 1.00 72.25 203 GLU A CA 1
ATOM 1572 C C . GLU A 1 203 ? -3.116 11.364 9.051 1.00 72.25 203 GLU A C 1
ATOM 1574 O O . GLU A 1 203 ? -3.941 11.600 8.163 1.00 72.25 203 GLU A O 1
ATOM 1579 N N . THR A 1 204 ? -3.435 10.707 10.148 1.00 62.84 204 THR A N 1
ATOM 1580 C CA . THR A 1 204 ? -4.794 10.302 10.452 1.00 62.84 204 THR A CA 1
ATOM 1581 C C . THR A 1 204 ? -5.314 11.218 11.535 1.00 62.84 204 THR A C 1
ATOM 1583 O O . THR A 1 204 ? -4.574 11.611 12.436 1.00 62.84 204 THR A O 1
ATOM 1586 N N . THR A 1 205 ? -6.606 11.534 11.497 1.00 48.78 205 THR A N 1
ATOM 1587 C CA . THR A 1 205 ? -7.286 12.080 12.669 1.00 48.78 205 THR A CA 1
ATOM 1588 C C . THR A 1 205 ? -7.312 10.982 13.726 1.00 48.78 205 THR A C 1
ATOM 1590 O O . THR A 1 205 ? -8.291 10.244 13.843 1.00 48.78 205 THR A O 1
ATOM 1593 N N . ASP A 1 206 ? -6.215 10.833 14.466 1.00 44.53 206 ASP A N 1
ATOM 1594 C CA . ASP A 1 206 ? -6.083 9.893 15.571 1.00 44.53 206 ASP A CA 1
ATOM 1595 C C . ASP A 1 206 ? -6.836 10.453 16.783 1.00 44.53 206 ASP A C 1
ATOM 1597 O O . ASP A 1 206 ? -6.296 10.844 17.816 1.00 44.53 206 ASP A O 1
ATOM 1601 N N . ILE A 1 207 ? -8.150 10.572 16.605 1.00 42.50 207 ILE A N 1
ATOM 1602 C CA . ILE A 1 207 ? -9.091 10.869 17.671 1.00 42.50 207 ILE A CA 1
ATOM 1603 C C . ILE A 1 207 ? -9.661 9.553 18.216 1.00 42.50 207 ILE A C 1
ATOM 1605 O O . ILE A 1 207 ? -10.673 9.596 18.895 1.00 42.50 207 ILE A O 1
ATOM 1609 N N . ALA A 1 208 ? -9.076 8.385 17.920 1.00 42.81 208 ALA A N 1
ATOM 1610 C CA . ALA A 1 208 ? -9.474 7.122 18.544 1.00 42.81 208 ALA A CA 1
ATOM 1611 C C . ALA A 1 208 ? -8.649 6.861 19.813 1.00 42.81 208 ALA A C 1
ATOM 1613 O O . ALA A 1 208 ? -9.239 6.666 20.872 1.00 42.81 208 ALA A O 1
ATOM 1614 N N . ARG A 1 209 ? -7.312 6.992 19.759 1.00 43.53 209 ARG A N 1
ATOM 1615 C CA . ARG A 1 209 ? -6.455 6.803 20.949 1.00 43.53 209 ARG A CA 1
ATOM 1616 C C . ARG A 1 209 ? -6.585 7.922 21.989 1.00 43.53 209 ARG A C 1
ATOM 1618 O O . ARG A 1 209 ? -6.489 7.675 23.183 1.00 43.53 209 ARG A O 1
ATOM 1625 N N . LYS A 1 210 ? -6.937 9.141 21.562 1.00 44.00 210 LYS A N 1
ATOM 1626 C CA . LYS A 1 210 ? -7.200 10.289 22.459 1.00 44.00 210 LYS A CA 1
ATOM 1627 C C . LYS A 1 210 ? -8.657 10.422 22.921 1.00 44.00 210 LYS A C 1
ATOM 1629 O O . LYS A 1 210 ? -8.975 11.354 23.659 1.00 44.00 210 LYS A O 1
ATOM 1634 N N . LYS A 1 211 ? -9.563 9.532 22.486 1.00 46.34 211 LYS A N 1
ATOM 1635 C CA . LYS A 1 211 ? -10.980 9.559 22.897 1.00 46.34 211 LYS A CA 1
ATOM 1636 C C . LYS A 1 211 ? -11.284 8.715 24.120 1.00 46.34 211 LYS A C 1
ATOM 1638 O O . LYS A 1 211 ? -12.416 8.799 24.567 1.00 46.34 211 LYS A O 1
ATOM 1643 N N . GLY A 1 212 ? -10.322 7.982 24.679 1.00 52.22 212 GLY A N 1
ATOM 1644 C CA . GLY A 1 212 ? -10.562 7.068 25.792 1.00 52.22 212 GLY A CA 1
ATOM 1645 C C . GLY A 1 212 ? -11.475 5.885 25.436 1.00 52.22 212 GLY A C 1
ATOM 1646 O O . GLY A 1 212 ? -12.078 5.821 24.365 1.00 52.22 212 GLY A O 1
ATOM 1647 N N . PHE A 1 213 ? -11.584 4.929 26.349 1.00 55.22 213 PHE A N 1
ATOM 1648 C CA . PHE A 1 213 ? -12.328 3.688 26.188 1.00 55.22 213 PHE A CA 1
ATOM 1649 C C . PHE A 1 213 ? -13.838 3.871 26.368 1.00 55.22 213 PHE A C 1
ATOM 1651 O O . PHE A 1 213 ? -14.311 4.548 27.287 1.00 55.22 213 PHE A O 1
ATOM 1658 N N . GLY A 1 214 ? -14.608 3.178 25.528 1.00 59.88 214 GLY A N 1
ATOM 1659 C CA . GLY A 1 214 ? -15.949 2.727 25.887 1.00 59.88 214 GLY A CA 1
ATOM 1660 C C . GLY A 1 214 ? -15.840 1.365 26.570 1.00 59.88 214 GLY A C 1
ATOM 1661 O O . GLY A 1 214 ? -15.340 0.428 25.955 1.00 59.88 214 GLY A O 1
ATOM 1662 N N . LEU A 1 215 ? -16.274 1.249 27.826 1.00 70.44 215 LEU A N 1
ATOM 1663 C CA . LEU A 1 215 ? -16.302 -0.028 28.541 1.00 70.44 215 LEU A CA 1
ATOM 1664 C C . LEU A 1 215 ? -17.689 -0.660 28.403 1.00 70.44 215 LEU A C 1
ATOM 1666 O O . LEU A 1 215 ? -18.669 -0.108 28.901 1.00 70.44 215 LEU A O 1
ATOM 1670 N N . PHE A 1 216 ? -17.757 -1.812 27.742 1.00 74.38 216 PHE A N 1
ATOM 1671 C CA . PHE A 1 216 ? -18.985 -2.580 27.550 1.00 74.38 216 PHE A CA 1
ATOM 1672 C C . PHE A 1 216 ? -18.969 -3.802 28.464 1.00 74.38 216 PHE A C 1
ATOM 1674 O O . PHE A 1 216 ? -18.072 -4.638 28.368 1.00 74.38 216 PHE A O 1
ATOM 1681 N N . VAL A 1 217 ? -19.953 -3.906 29.353 1.00 73.38 217 VAL A N 1
ATOM 1682 C CA . VAL A 1 217 ? -20.083 -5.020 30.298 1.00 73.38 217 VAL A CA 1
ATOM 1683 C C . VAL A 1 217 ? -21.355 -5.782 29.972 1.00 73.38 217 VAL A C 1
ATOM 1685 O O . VAL A 1 217 ? -22.450 -5.252 30.137 1.00 73.38 217 VAL A O 1
ATOM 1688 N N . ILE A 1 218 ? -21.209 -7.023 29.513 1.00 71.81 218 ILE A N 1
ATOM 1689 C CA . ILE A 1 218 ? -22.333 -7.913 29.208 1.00 71.81 218 ILE A CA 1
ATOM 1690 C C . ILE A 1 218 ? -22.461 -8.913 30.351 1.00 71.81 218 ILE A C 1
ATOM 1692 O O . ILE A 1 218 ? -21.526 -9.662 30.637 1.00 71.81 218 ILE A O 1
ATOM 1696 N N . LEU A 1 219 ? -23.608 -8.908 31.023 1.00 72.00 219 LEU A N 1
ATOM 1697 C CA . LEU A 1 219 ? -23.873 -9.814 32.134 1.00 72.00 219 LEU A CA 1
ATOM 1698 C C . LEU A 1 219 ? -24.221 -11.217 31.613 1.00 72.00 219 LEU A C 1
ATOM 1700 O O . LEU A 1 219 ? -24.951 -11.366 30.638 1.00 72.00 219 LEU A O 1
ATOM 1704 N N . SER A 1 220 ? -23.719 -12.264 32.277 1.00 58.06 220 SER A N 1
ATOM 1705 C CA . SER A 1 220 ? -23.990 -13.672 31.908 1.00 58.06 220 SER A CA 1
ATOM 1706 C C . SER A 1 220 ? -25.454 -14.105 32.048 1.00 58.06 220 SER A C 1
ATOM 1708 O O . SER A 1 220 ? -25.831 -15.161 31.547 1.00 58.06 220 SER A O 1
ATOM 1710 N N . SER A 1 221 ? -26.272 -13.325 32.749 1.00 64.69 221 SER A N 1
ATOM 1711 C CA . SER A 1 221 ? -27.719 -13.505 32.863 1.00 64.69 221 SER A CA 1
ATOM 1712 C C . SER A 1 221 ? -28.365 -12.171 33.229 1.00 64.69 221 SER A C 1
ATOM 1714 O O . SER A 1 221 ? -27.682 -11.260 33.704 1.00 64.69 221 SER A O 1
ATOM 1716 N N . THR A 1 222 ? -29.667 -12.059 32.993 1.00 60.41 222 THR A N 1
ATOM 1717 C CA . THR A 1 222 ? -30.460 -10.869 33.304 1.00 60.41 222 THR A CA 1
ATOM 1718 C C . THR A 1 222 ? -30.576 -10.667 34.824 1.00 60.41 222 THR A C 1
ATOM 1720 O O . THR A 1 222 ? -30.871 -11.624 35.539 1.00 60.41 222 THR A O 1
ATOM 1723 N N . ASP A 1 223 ? -30.350 -9.448 35.327 1.00 62.41 223 ASP A N 1
ATOM 1724 C CA . ASP A 1 223 ? -30.376 -9.134 36.773 1.00 62.41 223 ASP A CA 1
ATOM 1725 C C . ASP A 1 223 ? -31.737 -8.557 37.218 1.00 62.41 223 ASP A C 1
ATOM 1727 O O . ASP A 1 223 ? -32.086 -7.456 36.792 1.00 62.41 223 ASP A O 1
ATOM 1731 N N . ASP A 1 224 ? -32.490 -9.263 38.082 1.00 61.09 224 ASP A N 1
ATOM 1732 C CA . ASP A 1 224 ? -33.750 -8.792 38.688 1.00 61.09 224 ASP A CA 1
ATOM 1733 C C . ASP A 1 224 ? -33.763 -8.731 40.230 1.00 61.09 224 ASP A C 1
ATOM 1735 O O . ASP A 1 224 ? -32.929 -9.288 40.951 1.00 61.09 224 ASP A O 1
ATOM 1739 N N . GLU A 1 225 ? -34.766 -8.011 40.742 1.00 56.84 225 GLU A N 1
ATOM 1740 C CA . GLU A 1 225 ? -35.038 -7.734 42.162 1.00 56.84 225 GLU A CA 1
ATOM 1741 C C . GLU A 1 225 ? -35.347 -9.008 42.977 1.00 56.84 225 GLU A C 1
ATOM 1743 O O . GLU A 1 225 ? -35.056 -9.059 44.169 1.00 56.84 225 GLU A O 1
ATOM 1748 N N . SER A 1 226 ? -35.906 -10.045 42.334 1.00 54.12 226 SER A N 1
ATOM 1749 C CA . SER A 1 226 ? -36.355 -11.293 42.981 1.00 54.12 226 SER A CA 1
ATOM 1750 C C . SER A 1 226 ? -35.227 -12.285 43.263 1.00 54.12 226 SER A C 1
ATOM 1752 O O . SER A 1 226 ? -35.402 -13.306 43.937 1.00 54.12 226 SER A O 1
ATOM 1754 N N . SER A 1 227 ? -34.048 -11.991 42.731 1.00 50.47 227 SER A N 1
ATOM 1755 C CA . SER A 1 227 ? -32.978 -12.945 42.666 1.00 50.47 227 SER A CA 1
ATOM 1756 C C . SER A 1 227 ? -32.280 -13.063 44.023 1.00 50.47 227 SER A C 1
ATOM 1758 O O . SER A 1 227 ? -31.627 -12.147 44.522 1.00 50.47 227 SER A O 1
ATOM 1760 N N . ALA A 1 228 ? -32.242 -14.282 44.555 1.00 5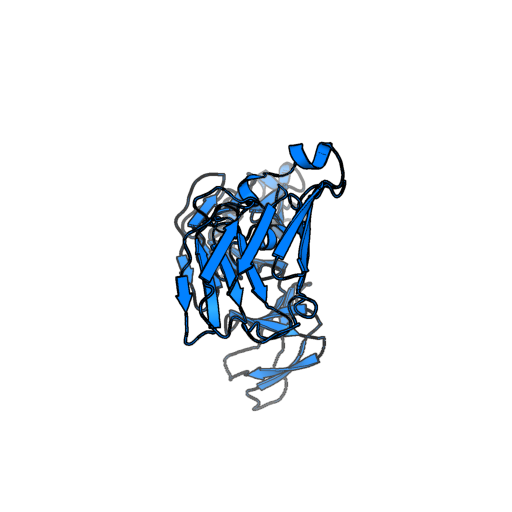0.62 228 ALA A N 1
ATOM 1761 C CA . ALA A 1 228 ? -31.115 -14.719 45.379 1.00 50.62 228 ALA A CA 1
ATOM 1762 C C . ALA A 1 228 ? -29.783 -14.726 44.569 1.00 50.62 228 ALA A C 1
ATOM 1764 O O . ALA A 1 228 ? -28.827 -15.400 44.946 1.00 50.62 228 ALA A O 1
ATOM 1765 N N . ALA A 1 229 ? -29.718 -14.032 43.417 1.00 48.69 229 ALA A N 1
ATOM 1766 C CA . ALA A 1 229 ? -28.830 -14.279 42.286 1.00 48.69 229 ALA A CA 1
ATOM 1767 C C . ALA A 1 229 ? -27.792 -13.183 42.029 1.00 48.69 229 ALA A C 1
ATOM 1769 O O . ALA A 1 229 ? -27.067 -13.272 41.037 1.00 48.69 229 ALA A O 1
ATOM 1770 N N . GLY A 1 230 ? -27.568 -12.270 42.983 1.00 49.72 230 GLY A N 1
ATOM 1771 C CA . GLY A 1 230 ? -26.304 -11.522 43.033 1.00 49.72 230 GLY A CA 1
ATOM 1772 C C . GLY A 1 230 ? -25.072 -12.445 42.933 1.00 49.72 230 GLY A C 1
ATOM 1773 O O . GLY A 1 230 ? -24.080 -12.076 42.311 1.00 49.72 230 GLY A O 1
ATOM 1774 N N . GLN A 1 231 ? -25.186 -13.690 43.424 1.00 50.84 231 GLN A N 1
ATOM 1775 C CA . GLN A 1 231 ? -24.144 -14.725 43.351 1.00 50.84 231 GLN A CA 1
ATOM 1776 C C . GLN A 1 231 ? -23.951 -15.382 41.967 1.00 50.84 231 GLN A C 1
ATOM 1778 O O . GLN A 1 231 ? -22.941 -16.061 41.760 1.00 50.84 231 GLN A O 1
ATOM 1783 N N . ARG A 1 232 ? -24.896 -15.246 41.023 1.00 57.88 232 ARG A N 1
ATOM 1784 C CA . ARG A 1 232 ? -24.836 -15.924 39.708 1.00 57.88 232 ARG A CA 1
ATOM 1785 C C . ARG A 1 232 ? -24.441 -15.007 38.555 1.00 57.88 232 ARG A C 1
ATOM 1787 O O . ARG A 1 232 ? -24.004 -15.516 37.527 1.00 57.88 232 ARG A O 1
ATOM 1794 N N . ILE A 1 233 ? -24.537 -13.691 38.730 1.00 66.62 233 ILE A N 1
ATOM 1795 C CA . ILE A 1 233 ? -24.176 -12.726 37.692 1.00 66.62 233 ILE A CA 1
ATOM 1796 C C . ILE A 1 233 ? -22.664 -12.566 37.669 1.00 66.62 233 ILE A C 1
ATOM 1798 O O . ILE A 1 233 ? -22.061 -12.003 38.582 1.00 66.62 233 ILE A O 1
ATOM 1802 N N . LYS A 1 234 ? -22.066 -13.089 36.604 1.00 76.69 234 LYS A N 1
ATOM 1803 C CA . LYS A 1 234 ? -20.632 -13.013 36.348 1.00 76.69 234 LYS A CA 1
ATOM 1804 C C . LYS A 1 234 ? -20.368 -12.390 34.991 1.00 76.69 234 LYS A C 1
ATOM 1806 O O . LYS A 1 234 ? -21.095 -12.640 34.033 1.00 76.69 234 LYS A O 1
ATOM 1811 N N . ALA A 1 235 ? -19.306 -11.619 34.915 1.00 78.88 235 ALA A N 1
ATOM 1812 C CA . ALA A 1 235 ? -18.673 -11.200 33.681 1.00 78.88 235 ALA A CA 1
ATOM 1813 C C . ALA A 1 235 ? -17.198 -11.030 34.015 1.00 78.88 235 ALA A C 1
ATOM 1815 O O . ALA A 1 235 ? -16.866 -10.551 35.098 1.00 78.88 235 ALA A O 1
ATOM 1816 N N . SER A 1 236 ? -16.315 -11.445 33.125 1.00 86.50 236 SER A N 1
ATOM 1817 C CA . SER A 1 236 ? -14.890 -11.234 33.318 1.00 86.50 236 SER A CA 1
ATOM 1818 C C . SER A 1 236 ? -14.236 -10.919 31.994 1.00 86.50 236 SER A C 1
ATOM 1820 O O . SER A 1 236 ? -14.669 -11.406 30.950 1.00 86.50 236 SER A O 1
ATOM 1822 N N . GLY A 1 237 ? -13.181 -10.129 32.046 1.00 82.75 237 GLY A N 1
ATOM 1823 C CA . GLY A 1 237 ? -12.375 -9.803 30.886 1.00 82.75 237 GLY A CA 1
ATOM 1824 C C . GLY A 1 237 ? -10.980 -9.417 31.326 1.00 82.75 237 GLY A C 1
ATOM 1825 O O . GLY A 1 237 ? -10.755 -9.065 32.484 1.00 82.75 237 GLY A O 1
ATOM 1826 N N . GLU A 1 238 ? -10.052 -9.462 30.387 1.00 88.62 238 GLU A N 1
ATOM 1827 C CA . GLU A 1 238 ? -8.697 -8.980 30.591 1.00 88.62 238 GLU A CA 1
ATOM 1828 C C . GLU A 1 238 ? -8.300 -8.112 29.398 1.00 88.62 238 GLU A C 1
ATOM 1830 O O . GLU A 1 238 ? -8.674 -8.394 28.258 1.00 88.62 238 GLU A O 1
ATOM 1835 N N . LEU A 1 239 ? -7.559 -7.045 29.669 1.00 83.75 239 LEU A N 1
ATOM 1836 C CA . LEU A 1 239 ? -6.956 -6.168 28.679 1.00 83.75 239 LEU A CA 1
ATOM 1837 C C . LEU A 1 239 ? -5.475 -6.043 29.018 1.00 83.75 239 LEU A C 1
ATOM 1839 O O . LEU A 1 239 ? -5.121 -5.667 30.130 1.00 83.75 239 LEU A O 1
ATOM 1843 N N . PHE A 1 240 ? -4.619 -6.330 28.052 1.00 86.00 240 PHE A N 1
ATOM 1844 C CA . PHE A 1 240 ? -3.198 -6.024 28.127 1.00 86.00 240 PHE A CA 1
ATOM 1845 C C . PHE A 1 240 ? -2.972 -4.798 27.249 1.00 86.00 240 PHE A C 1
ATOM 1847 O O . PHE A 1 240 ? -3.271 -4.843 26.057 1.00 86.00 240 PHE A O 1
ATOM 1854 N N . TRP A 1 241 ? -2.534 -3.694 27.850 1.00 84.19 241 TRP A N 1
ATOM 1855 C CA . TRP A 1 241 ? -2.296 -2.439 27.145 1.00 84.19 241 TRP A CA 1
ATOM 1856 C C . TRP A 1 241 ? -0.822 -2.076 27.196 1.00 84.19 241 TRP A C 1
ATOM 1858 O O . TRP A 1 241 ? -0.282 -1.871 28.280 1.00 84.19 241 TRP A O 1
ATOM 1868 N N . ASP A 1 242 ? -0.181 -1.981 26.042 1.00 82.62 242 ASP A N 1
ATOM 1869 C CA . ASP A 1 242 ? 1.187 -1.500 25.891 1.00 82.62 242 ASP A CA 1
ATOM 1870 C C . ASP A 1 242 ? 1.208 -0.230 25.028 1.00 82.62 242 ASP A C 1
ATOM 1872 O O . ASP A 1 242 ? 0.170 0.317 24.654 1.00 82.62 242 ASP A O 1
ATOM 1876 N N . ASN A 1 243 ? 2.405 0.267 24.733 1.00 73.94 243 ASN A N 1
ATOM 1877 C CA . ASN A 1 243 ? 2.605 1.383 23.812 1.00 73.94 243 ASN A CA 1
ATOM 1878 C C . ASN A 1 243 ? 2.798 0.932 22.347 1.00 73.94 243 ASN A C 1
ATOM 1880 O O . ASN A 1 243 ? 3.125 1.755 21.497 1.00 73.94 243 ASN A O 1
ATOM 1884 N N . GLY A 1 244 ? 2.612 -0.358 22.045 1.00 69.75 244 GLY A N 1
ATOM 1885 C CA . GLY A 1 244 ? 2.742 -0.957 20.715 1.00 69.75 244 GLY A CA 1
ATOM 1886 C C . GLY A 1 244 ? 4.168 -1.136 20.182 1.00 69.75 244 GLY A C 1
ATOM 1887 O O . GLY A 1 244 ? 4.322 -1.781 19.149 1.00 69.75 244 GLY A O 1
ATOM 1888 N N . ASP A 1 245 ? 5.192 -0.607 20.863 1.00 64.69 245 ASP A N 1
ATOM 1889 C CA . ASP A 1 245 ? 6.561 -0.505 20.328 1.00 64.69 245 ASP A CA 1
ATOM 1890 C C . ASP A 1 245 ? 7.659 -0.985 21.310 1.00 64.69 245 ASP A C 1
ATOM 1892 O O . ASP A 1 245 ? 8.846 -0.974 20.967 1.00 64.69 245 ASP A O 1
ATOM 1896 N N . ASP A 1 246 ? 7.316 -1.419 22.532 1.00 65.25 246 ASP A N 1
ATOM 1897 C CA . ASP A 1 246 ? 8.316 -1.822 23.532 1.00 65.25 246 ASP A CA 1
ATOM 1898 C C . ASP A 1 246 ? 8.805 -3.274 23.364 1.00 65.25 246 ASP A C 1
ATOM 1900 O O . ASP A 1 246 ? 8.098 -4.241 23.658 1.00 65.25 246 ASP A O 1
ATOM 1904 N N . ALA A 1 247 ? 10.079 -3.423 22.985 1.00 65.88 247 ALA A N 1
ATOM 1905 C CA . ALA A 1 247 ? 10.779 -4.706 22.878 1.00 65.88 247 ALA A CA 1
ATOM 1906 C C . ALA A 1 247 ? 10.814 -5.519 24.190 1.00 65.88 247 ALA A C 1
ATOM 1908 O O . ALA A 1 247 ? 10.985 -6.737 24.144 1.00 65.88 247 ALA A O 1
ATOM 1909 N N . ASN A 1 248 ? 10.643 -4.870 25.346 1.00 72.69 248 ASN A N 1
ATOM 1910 C CA . ASN A 1 248 ? 10.627 -5.516 26.659 1.00 72.69 248 ASN A CA 1
ATOM 1911 C C . ASN A 1 248 ? 9.219 -5.920 27.128 1.00 72.69 248 ASN A C 1
ATOM 1913 O O . ASN A 1 248 ? 9.079 -6.370 28.264 1.00 72.69 248 ASN A O 1
ATOM 1917 N N . LEU A 1 249 ? 8.186 -5.772 26.283 1.00 76.94 249 LEU A N 1
ATOM 1918 C CA . LEU A 1 249 ? 6.794 -6.127 26.598 1.00 76.94 249 LEU A CA 1
ATOM 1919 C C . LEU A 1 249 ? 6.299 -5.468 27.899 1.00 76.94 249 LEU A C 1
ATOM 1921 O O . LEU A 1 249 ? 5.700 -6.110 28.766 1.00 76.94 249 LEU A O 1
ATOM 1925 N N . ASN A 1 250 ? 6.571 -4.173 28.057 1.00 84.62 250 ASN A N 1
ATOM 1926 C CA . ASN A 1 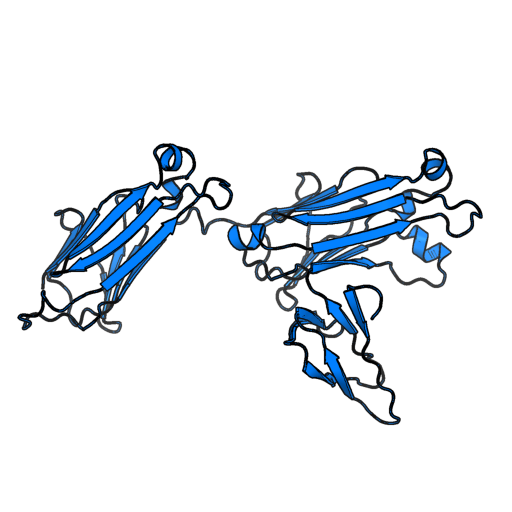250 ? 6.005 -3.399 29.154 1.00 84.62 250 ASN A CA 1
ATOM 1927 C C . ASN A 1 250 ? 4.531 -3.102 28.862 1.00 84.62 250 ASN A C 1
ATOM 1929 O O . ASN A 1 250 ? 4.208 -2.488 27.848 1.00 84.62 250 ASN A O 1
ATOM 1933 N N . TYR A 1 251 ? 3.646 -3.539 29.753 1.00 87.50 251 TYR A N 1
ATOM 1934 C CA . TYR A 1 251 ? 2.201 -3.407 29.596 1.00 87.50 251 TYR A CA 1
ATOM 1935 C C . TYR A 1 251 ? 1.527 -3.110 30.935 1.00 87.50 251 TYR A C 1
ATOM 1937 O O . TYR A 1 251 ? 2.061 -3.385 32.009 1.00 87.50 251 TYR A O 1
ATOM 1945 N N . VAL A 1 252 ? 0.307 -2.591 30.874 1.00 88.19 252 VAL A N 1
ATOM 1946 C CA . VAL A 1 252 ? -0.647 -2.566 31.980 1.00 88.19 252 VAL A CA 1
ATOM 1947 C C . VAL A 1 252 ? -1.669 -3.672 31.749 1.00 88.19 252 VAL A C 1
ATOM 1949 O O . VAL A 1 252 ? -2.372 -3.684 30.739 1.00 88.19 252 VAL A O 1
ATOM 1952 N N . HIS A 1 253 ? -1.747 -4.617 32.684 1.00 91.75 253 HIS A N 1
ATOM 1953 C CA . HIS A 1 253 ? -2.779 -5.648 32.706 1.00 91.75 253 HIS A CA 1
ATOM 1954 C C . HIS A 1 253 ? -3.976 -5.147 33.493 1.00 91.75 253 HIS A C 1
ATOM 1956 O O . HIS A 1 253 ? -3.894 -4.916 34.697 1.00 91.75 253 HIS A O 1
ATOM 1962 N N . VAL A 1 254 ? -5.097 -4.997 32.808 1.00 91.31 254 VAL A N 1
ATOM 1963 C CA . VAL A 1 254 ? -6.366 -4.599 33.394 1.00 91.31 254 VAL A CA 1
ATOM 1964 C C . VAL A 1 254 ? -7.270 -5.820 33.447 1.00 91.31 254 VAL A C 1
ATOM 1966 O O . VAL A 1 254 ? -7.569 -6.418 32.414 1.00 91.31 254 VAL A O 1
ATOM 1969 N N . LYS A 1 255 ? -7.726 -6.189 34.641 1.00 91.38 255 LYS A N 1
ATOM 1970 C CA . LYS A 1 255 ? -8.727 -7.244 34.828 1.00 91.38 255 LYS A CA 1
ATOM 1971 C C . LYS A 1 255 ? -10.063 -6.637 35.197 1.00 91.38 255 LYS A C 1
ATOM 1973 O O . LYS A 1 255 ? -10.135 -5.726 36.018 1.00 91.38 255 LYS A O 1
ATOM 1978 N N . PHE A 1 256 ? -11.111 -7.186 34.605 1.00 91.50 256 PHE A N 1
ATOM 1979 C CA . PHE A 1 256 ? -12.498 -6.842 34.863 1.00 91.50 256 PHE A CA 1
ATOM 1980 C C . PHE A 1 256 ? -13.170 -8.060 35.482 1.00 91.50 256 PHE A C 1
ATOM 1982 O O . PHE A 1 256 ? -13.100 -9.150 34.913 1.00 91.50 256 PHE A O 1
ATOM 1989 N N . GLU A 1 257 ? -13.845 -7.885 36.610 1.00 91.75 257 GLU A N 1
ATOM 1990 C CA . GLU A 1 257 ? -14.620 -8.949 37.242 1.00 91.75 257 GLU A CA 1
ATOM 1991 C C . GLU A 1 257 ? -15.937 -8.389 37.768 1.00 91.75 257 GLU A C 1
ATOM 1993 O O . GLU A 1 257 ? -15.956 -7.447 38.554 1.00 91.75 257 GLU A O 1
ATOM 1998 N N . VAL A 1 258 ? -17.051 -8.973 37.340 1.00 89.50 258 VAL A N 1
ATOM 1999 C CA . VAL A 1 258 ? -18.367 -8.727 37.916 1.00 89.50 258 VAL A CA 1
ATOM 2000 C C . VAL A 1 258 ? -18.690 -9.847 38.882 1.00 89.50 258 VAL A C 1
ATOM 2002 O O . VAL A 1 258 ? -18.773 -11.014 38.491 1.00 89.50 258 VAL A O 1
ATOM 2005 N N . ARG A 1 259 ? -18.923 -9.470 40.134 1.00 86.12 259 ARG A N 1
ATOM 2006 C CA . ARG A 1 259 ? -19.388 -10.364 41.187 1.00 86.12 259 ARG A CA 1
ATOM 2007 C C . ARG A 1 259 ? -20.260 -9.589 42.164 1.00 86.12 259 ARG A C 1
ATOM 2009 O O . ARG A 1 259 ? -19.957 -8.443 42.480 1.00 86.12 259 ARG A O 1
ATOM 2016 N N . ASP A 1 260 ? -21.351 -10.194 42.632 1.00 84.31 260 ASP A N 1
ATOM 2017 C CA . ASP A 1 260 ? -22.229 -9.600 43.649 1.00 84.31 260 ASP A CA 1
ATOM 2018 C C . ASP A 1 260 ? -22.659 -8.156 43.287 1.00 84.31 260 ASP A C 1
ATOM 2020 O O . ASP A 1 260 ? -22.543 -7.219 44.085 1.00 84.31 260 ASP A O 1
ATOM 2024 N N . ARG A 1 261 ? -23.112 -7.973 42.032 1.00 87.62 261 ARG A N 1
ATOM 2025 C CA . ARG A 1 261 ? -23.532 -6.680 41.437 1.00 87.62 261 ARG A CA 1
ATOM 2026 C C . ARG A 1 261 ? -22.473 -5.578 41.483 1.00 87.62 261 ARG A C 1
ATOM 2028 O O . ARG A 1 261 ? -22.784 -4.388 41.579 1.00 87.62 261 ARG A O 1
ATOM 2035 N N . THR A 1 262 ? -21.213 -5.985 41.467 1.00 89.75 262 THR A N 1
ATOM 2036 C CA . THR A 1 262 ? -20.067 -5.091 41.520 1.00 89.75 262 THR A CA 1
ATOM 2037 C C . THR A 1 262 ? -19.118 -5.459 40.395 1.00 89.75 262 THR A C 1
ATOM 2039 O O . THR A 1 262 ? -18.601 -6.570 40.373 1.00 89.75 262 THR A O 1
ATOM 2042 N N . LEU A 1 263 ? -18.894 -4.532 39.468 1.00 91.38 263 LEU A N 1
ATOM 2043 C CA . LEU A 1 263 ? -17.760 -4.565 38.556 1.00 91.38 263 LEU A CA 1
ATOM 2044 C C . LEU A 1 263 ? -16.536 -4.037 39.300 1.00 91.38 263 LEU A C 1
ATOM 2046 O O . LEU A 1 263 ? -16.526 -2.877 39.707 1.00 91.38 263 LEU A O 1
ATOM 2050 N N . THR A 1 264 ? -15.509 -4.859 39.427 1.00 92.50 264 THR A N 1
ATOM 2051 C CA . THR A 1 264 ? -14.182 -4.473 39.897 1.00 92.50 264 THR A CA 1
ATOM 2052 C C . THR A 1 264 ? -13.246 -4.411 38.701 1.00 92.50 264 THR A C 1
ATOM 2054 O O . THR A 1 264 ? -13.219 -5.328 37.879 1.00 92.50 264 THR A O 1
ATOM 2057 N N . VAL A 1 265 ? -12.488 -3.323 38.605 1.00 92.31 265 VAL A N 1
ATOM 2058 C CA . VAL A 1 265 ? -11.433 -3.141 37.613 1.00 92.31 265 VAL A CA 1
ATOM 2059 C C . VAL A 1 265 ? -10.116 -3.007 38.358 1.00 92.31 265 VAL A C 1
ATOM 2061 O O . VAL A 1 265 ? -9.951 -2.064 39.129 1.00 92.31 265 VAL A O 1
ATOM 2064 N N . THR A 1 266 ? -9.199 -3.952 38.154 1.00 92.44 266 THR A N 1
ATOM 2065 C CA . THR A 1 266 ? -7.854 -3.933 38.749 1.00 92.44 266 THR A CA 1
ATOM 2066 C C . THR A 1 266 ? -6.813 -3.693 37.671 1.00 92.44 266 THR A C 1
ATOM 2068 O O . THR A 1 266 ? -6.907 -4.288 36.601 1.00 92.44 266 THR A O 1
ATOM 2071 N N . SER A 1 267 ? -5.812 -2.866 37.961 1.00 91.44 267 SER A N 1
ATOM 2072 C CA . SER A 1 267 ? -4.744 -2.493 37.029 1.00 91.44 267 SER A CA 1
ATOM 2073 C C . SER A 1 267 ? -3.397 -2.895 37.618 1.00 91.44 267 SER A C 1
ATOM 2075 O O . SER A 1 267 ? -3.059 -2.489 38.729 1.00 91.44 267 SER A O 1
ATOM 2077 N N . THR A 1 268 ? -2.632 -3.715 36.903 1.00 92.19 268 THR A N 1
ATOM 2078 C CA . THR A 1 268 ? -1.319 -4.199 37.338 1.00 92.19 268 THR A CA 1
ATOM 2079 C C . THR A 1 268 ? -0.297 -3.979 36.223 1.00 92.19 268 THR A C 1
ATOM 2081 O O . THR A 1 268 ? -0.406 -4.612 35.172 1.00 92.19 268 THR A O 1
ATOM 2084 N N . PRO A 1 269 ? 0.694 -3.089 36.402 1.00 90.12 269 PRO A N 1
ATOM 2085 C CA . PRO A 1 269 ? 1.772 -2.946 35.430 1.00 90.12 269 PRO A CA 1
ATOM 2086 C C . PRO A 1 269 ? 2.672 -4.190 35.442 1.00 90.12 269 PRO A C 1
ATOM 2088 O O . PRO A 1 269 ? 2.901 -4.780 36.500 1.00 90.12 269 PRO A O 1
ATOM 2091 N N . SER A 1 270 ? 3.208 -4.585 34.285 1.00 89.19 270 SER A N 1
ATOM 2092 C CA . SER A 1 270 ? 4.119 -5.733 34.180 1.00 89.19 270 SER A CA 1
ATOM 2093 C C . SER A 1 270 ? 5.488 -5.461 34.812 1.00 89.19 270 SER A C 1
ATOM 2095 O O . SER A 1 270 ? 6.167 -6.388 35.254 1.00 89.19 270 SER A O 1
ATOM 2097 N N . SER A 1 271 ? 5.875 -4.188 34.907 1.00 85.88 271 SER A N 1
ATOM 2098 C CA . SER A 1 271 ? 7.094 -3.711 35.563 1.00 85.88 271 SER A CA 1
ATOM 2099 C C . SER A 1 271 ? 6.920 -2.270 36.064 1.00 85.88 271 SER A C 1
ATOM 2101 O O . SER A 1 271 ? 5.994 -1.568 35.657 1.00 85.88 271 SER A O 1
ATOM 2103 N N . VAL A 1 272 ? 7.844 -1.784 36.898 1.00 82.62 272 VAL A N 1
ATOM 2104 C CA . VAL A 1 272 ? 7.859 -0.367 37.321 1.00 82.62 272 VAL A CA 1
ATOM 2105 C C . VAL A 1 272 ? 8.014 0.576 36.117 1.00 82.62 272 VAL A C 1
ATOM 2107 O O . VAL A 1 272 ? 7.350 1.607 36.059 1.00 82.62 272 VAL A O 1
ATOM 2110 N N . GLU A 1 273 ? 8.807 0.184 35.116 1.00 81.19 273 GLU A N 1
ATOM 2111 C CA . GLU A 1 273 ? 9.049 0.966 33.892 1.00 81.19 273 GLU A CA 1
ATOM 2112 C C . GLU A 1 273 ? 7.804 1.092 33.002 1.00 81.19 273 GLU A C 1
ATOM 2114 O O . GLU A 1 273 ? 7.704 2.011 32.189 1.00 81.19 273 GLU A O 1
ATOM 2119 N N . SER A 1 274 ? 6.828 0.191 33.152 1.00 81.19 274 SER A N 1
ATOM 2120 C CA . SER A 1 274 ? 5.613 0.194 32.327 1.00 81.19 274 SER A CA 1
ATOM 2121 C C . SER A 1 274 ? 4.804 1.479 32.485 1.00 81.19 274 SER A C 1
ATOM 2123 O O . SER A 1 274 ? 4.239 1.977 31.516 1.00 81.19 274 SER A O 1
ATOM 2125 N N . LEU A 1 275 ? 4.789 2.059 33.688 1.00 78.38 275 LEU A N 1
ATOM 2126 C CA . LEU A 1 275 ? 4.052 3.293 33.965 1.00 78.38 275 LEU A CA 1
ATOM 2127 C C . LEU A 1 275 ? 4.721 4.543 33.378 1.00 78.38 275 LEU A C 1
ATOM 2129 O O . LEU A 1 275 ? 4.055 5.563 33.221 1.00 78.38 275 LEU A O 1
ATOM 2133 N N . GLU A 1 276 ? 6.013 4.474 33.053 1.00 79.44 276 GLU A N 1
ATOM 2134 C CA . GLU A 1 276 ? 6.756 5.578 32.431 1.00 79.44 276 GLU A CA 1
ATOM 2135 C C . GLU A 1 276 ? 6.661 5.547 30.903 1.00 79.44 276 GLU A C 1
ATOM 2137 O O . GLU A 1 276 ? 6.765 6.582 30.247 1.00 79.44 276 GLU A O 1
ATOM 2142 N N . LYS A 1 277 ? 6.454 4.357 30.331 1.00 78.56 277 LYS A N 1
ATOM 2143 C CA . LYS A 1 277 ? 6.475 4.128 28.880 1.00 78.56 277 LYS A CA 1
ATOM 2144 C C . LYS A 1 277 ? 5.104 4.145 28.209 1.00 78.56 277 LYS A C 1
ATOM 2146 O O . LYS A 1 277 ? 5.043 4.190 26.980 1.00 78.56 277 LYS A O 1
ATOM 2151 N N . ILE A 1 278 ? 4.029 4.087 28.989 1.00 77.81 278 ILE A N 1
ATOM 2152 C CA . ILE A 1 278 ? 2.646 4.066 28.506 1.00 77.81 278 ILE A CA 1
ATOM 2153 C C . ILE A 1 278 ? 2.001 5.421 28.799 1.00 77.81 278 ILE A C 1
ATOM 2155 O O . ILE A 1 278 ? 2.005 5.882 29.941 1.00 77.81 278 ILE A O 1
ATOM 2159 N N . ASP A 1 279 ? 1.396 6.051 27.788 1.00 78.69 279 ASP A N 1
ATOM 2160 C CA . ASP A 1 279 ? 0.585 7.249 28.015 1.00 78.69 279 ASP A CA 1
ATOM 2161 C C . ASP A 1 279 ? -0.730 6.858 28.707 1.00 78.69 279 ASP A C 1
ATOM 2163 O O . ASP A 1 279 ? -1.695 6.416 28.086 1.00 78.69 279 ASP A O 1
ATOM 2167 N N . LEU A 1 280 ? -0.787 7.043 30.029 1.00 75.25 280 LEU A N 1
ATOM 2168 C CA . LEU A 1 280 ? -1.951 6.684 30.845 1.00 75.25 280 LEU A CA 1
ATOM 2169 C C . LEU A 1 280 ? -3.229 7.456 30.470 1.00 75.25 280 LEU A C 1
ATOM 2171 O O . LEU A 1 280 ? -4.318 7.050 30.883 1.00 75.25 280 LEU A O 1
ATOM 2175 N N . LYS A 1 281 ? -3.135 8.542 29.687 1.00 74.25 281 LYS A N 1
ATOM 2176 C CA . LYS A 1 281 ? -4.317 9.238 29.153 1.00 74.25 281 LYS A CA 1
ATOM 2177 C C . LYS A 1 281 ? -5.039 8.423 28.084 1.00 74.25 281 LYS A C 1
ATOM 2179 O O . LYS A 1 281 ? -6.239 8.621 27.896 1.00 74.25 281 LYS A O 1
ATOM 2184 N N . GLU A 1 282 ? -4.354 7.495 27.418 1.00 73.69 282 GLU A N 1
ATOM 2185 C CA . GLU A 1 282 ? -4.988 6.556 26.486 1.00 73.69 282 GLU A CA 1
ATOM 2186 C C . GLU A 1 282 ? -5.970 5.631 27.214 1.00 73.69 282 GLU A C 1
ATOM 2188 O O . GLU A 1 282 ? -6.993 5.246 26.654 1.00 73.69 282 GLU A O 1
ATOM 2193 N N . LEU A 1 283 ? -5.712 5.352 28.498 1.00 79.50 283 LEU A N 1
ATOM 2194 C CA . LEU A 1 283 ? -6.512 4.484 29.364 1.00 79.50 283 LEU A CA 1
ATOM 2195 C C . LEU A 1 283 ? -7.728 5.175 30.001 1.00 79.50 283 LEU A C 1
ATOM 2197 O O . LEU A 1 283 ? -8.461 4.542 30.763 1.00 79.50 283 LEU A O 1
ATOM 2201 N N . ASP A 1 284 ? -7.981 6.454 29.722 1.00 83.38 284 ASP A N 1
ATOM 2202 C CA . ASP A 1 284 ? -9.186 7.138 30.196 1.00 83.38 284 ASP A CA 1
ATOM 2203 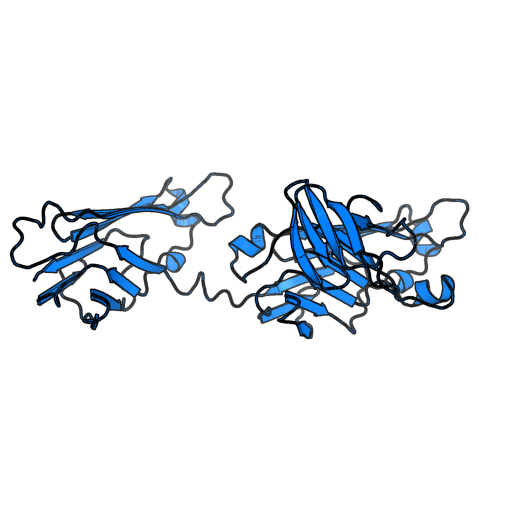C C . ASP A 1 284 ? -10.447 6.409 29.733 1.00 83.38 284 ASP A C 1
ATOM 2205 O O . ASP A 1 284 ? -10.607 6.136 28.552 1.00 83.38 284 ASP A O 1
ATOM 2209 N N . VAL A 1 285 ? -11.409 6.165 30.619 1.00 79.06 285 VAL A N 1
ATOM 2210 C CA . VAL A 1 285 ? -12.731 5.665 30.208 1.00 79.06 285 VAL A CA 1
ATOM 2211 C C . VAL A 1 285 ? -13.605 6.877 29.881 1.00 79.06 285 VAL A C 1
ATOM 2213 O O . VAL A 1 285 ? -13.549 7.865 30.599 1.00 79.06 285 VAL A O 1
ATOM 2216 N N . LYS A 1 286 ? -14.437 6.877 28.839 1.00 77.12 286 LYS A N 1
ATOM 2217 C CA . LYS A 1 286 ? -15.393 7.988 28.601 1.00 77.12 286 LYS A CA 1
ATOM 2218 C C . LYS A 1 286 ? -16.836 7.591 28.811 1.00 77.12 286 LYS A C 1
ATOM 2220 O O . LYS A 1 286 ? -17.639 8.390 29.283 1.00 77.12 286 LYS A O 1
ATOM 2225 N N . THR A 1 287 ? -17.173 6.363 28.458 1.00 75.75 287 THR A N 1
ATOM 2226 C CA . THR A 1 287 ? -18.530 5.843 28.592 1.00 75.75 287 THR A CA 1
ATOM 2227 C C . THR A 1 287 ? -18.460 4.426 29.111 1.00 75.75 287 THR A C 1
ATOM 2229 O O . THR A 1 287 ? -17.589 3.660 28.708 1.00 75.75 287 THR A O 1
ATOM 2232 N N . ILE A 1 288 ? -19.393 4.087 29.990 1.00 80.19 288 ILE A N 1
ATOM 2233 C CA . ILE A 1 288 ? -19.587 2.725 30.469 1.00 80.19 288 ILE A CA 1
ATOM 2234 C C . ILE A 1 288 ? -21.007 2.328 30.106 1.00 80.19 288 ILE A C 1
ATOM 2236 O O . ILE A 1 288 ? -21.944 3.043 30.458 1.00 80.19 288 ILE A O 1
ATOM 2240 N N . LEU A 1 289 ? -21.152 1.228 29.377 1.00 79.88 289 LEU A N 1
ATOM 2241 C CA . LEU A 1 289 ? -22.434 0.640 29.021 1.00 79.88 289 LEU A CA 1
ATOM 2242 C C . LEU A 1 289 ? -22.517 -0.751 29.645 1.00 79.88 289 LEU A C 1
ATOM 2244 O O . LEU A 1 289 ? -21.703 -1.622 29.341 1.00 79.88 289 LEU A O 1
ATOM 2248 N N . ILE A 1 290 ? -23.496 -0.952 30.517 1.00 79.38 290 ILE A N 1
ATOM 2249 C CA . ILE A 1 290 ? -23.802 -2.251 31.116 1.00 79.38 290 ILE A CA 1
ATOM 2250 C C . ILE A 1 290 ? -25.055 -2.785 30.425 1.00 79.38 290 ILE A C 1
ATOM 2252 O O . ILE A 1 290 ? -26.065 -2.087 30.367 1.00 79.38 290 ILE A O 1
ATOM 2256 N N . VAL A 1 291 ? -24.977 -3.997 29.886 1.00 76.38 291 VAL A N 1
ATOM 2257 C CA . VAL A 1 291 ? -26.046 -4.667 29.134 1.00 76.38 291 VAL A CA 1
ATOM 2258 C C . VAL A 1 291 ? -26.544 -5.873 29.929 1.00 76.38 291 VAL A C 1
ATOM 2260 O O . VAL A 1 291 ? -25.731 -6.651 30.438 1.00 76.38 291 VAL A O 1
ATOM 2263 N N . GLY A 1 292 ? -27.867 -6.038 30.008 1.00 68.81 292 GLY A N 1
ATOM 2264 C CA . GLY A 1 292 ? -28.523 -7.145 30.718 1.00 68.81 292 GLY A CA 1
ATOM 2265 C C . GLY A 1 292 ? -29.301 -6.720 31.969 1.00 68.81 292 GLY A C 1
ATOM 2266 O O . GLY A 1 292 ? -29.513 -7.531 32.873 1.00 68.81 292 GLY A O 1
ATOM 2267 N N . PHE A 1 293 ? -29.696 -5.447 32.052 1.00 75.06 293 PHE A N 1
ATOM 2268 C CA . PHE A 1 293 ? -30.579 -4.941 33.101 1.00 75.06 293 PHE A CA 1
ATOM 2269 C C . PHE A 1 293 ? -32.032 -5.002 32.622 1.00 75.06 293 PHE A C 1
ATOM 2271 O O . PHE A 1 293 ? -32.464 -4.166 31.838 1.00 75.06 293 PHE A O 1
ATOM 2278 N N . ILE A 1 294 ? -32.809 -5.937 33.166 1.00 70.44 294 ILE A N 1
ATOM 2279 C CA . ILE A 1 294 ? -34.239 -6.119 32.840 1.00 70.44 294 ILE A CA 1
ATOM 2280 C C . ILE A 1 294 ? -35.149 -5.049 33.470 1.00 70.44 294 ILE A C 1
ATOM 2282 O O . ILE A 1 294 ? -36.341 -4.976 33.183 1.00 70.44 294 ILE A O 1
ATOM 2286 N N . LYS A 1 295 ? -34.605 -4.200 34.348 1.00 80.00 295 LYS A N 1
ATOM 2287 C CA . LYS A 1 295 ? -35.297 -3.058 34.961 1.00 80.00 295 LYS A CA 1
ATOM 2288 C C . LYS A 1 295 ? -34.308 -1.912 35.159 1.00 80.00 295 LYS A C 1
ATOM 2290 O O . LYS A 1 295 ? -33.099 -2.120 35.188 1.00 80.00 295 LYS A O 1
ATOM 2295 N N . LYS A 1 296 ? -34.809 -0.693 35.355 1.00 86.75 296 LYS A N 1
ATOM 2296 C CA . LYS A 1 296 ? -33.983 0.443 35.774 1.00 86.75 296 LYS A CA 1
ATOM 2297 C C . LYS A 1 296 ? -33.439 0.212 37.198 1.00 86.75 296 LYS A C 1
ATOM 2299 O O . LYS A 1 296 ? -34.255 0.022 38.100 1.00 86.75 296 LYS A O 1
ATOM 2304 N N . PRO A 1 297 ? -32.115 0.284 37.436 1.00 88.19 297 PRO A N 1
ATOM 2305 C CA . PRO A 1 297 ? -31.554 0.259 38.789 1.00 88.19 297 PRO A CA 1
ATOM 2306 C C . PRO A 1 297 ? -32.058 1.427 39.644 1.00 88.19 297 PRO A C 1
ATOM 2308 O O . PRO A 1 297 ? -32.279 2.523 39.128 1.00 88.19 297 PRO A O 1
ATOM 2311 N N . ALA A 1 298 ? -32.166 1.237 40.959 1.00 90.12 298 ALA A N 1
ATOM 2312 C CA . ALA A 1 298 ? -32.424 2.329 41.897 1.00 90.12 298 ALA A CA 1
ATOM 2313 C C . ALA A 1 298 ? -31.209 3.258 42.043 1.00 90.12 298 ALA A C 1
ATOM 2315 O O . ALA A 1 298 ? -31.366 4.471 42.180 1.00 90.12 298 ALA A O 1
ATOM 2316 N N . ALA A 1 299 ? -29.991 2.704 42.011 1.00 91.50 299 ALA A N 1
ATOM 2317 C CA . ALA A 1 299 ? -28.761 3.486 42.099 1.00 91.50 299 ALA A CA 1
ATOM 2318 C C . ALA A 1 299 ? -27.563 2.779 41.459 1.00 91.50 299 ALA A C 1
ATOM 2320 O O . ALA A 1 299 ? -27.419 1.556 41.544 1.00 91.50 299 ALA A O 1
ATOM 2321 N N . ILE A 1 300 ? -26.646 3.587 40.925 1.00 91.25 300 ILE A N 1
ATOM 2322 C CA . ILE A 1 300 ? -25.301 3.173 40.527 1.00 91.25 300 ILE A CA 1
ATOM 2323 C C . ILE A 1 300 ? -24.287 3.974 41.328 1.00 91.25 300 ILE A C 1
ATOM 2325 O O . ILE A 1 300 ? -24.411 5.189 41.480 1.00 91.25 300 ILE A O 1
ATOM 2329 N N . LEU A 1 301 ? -23.286 3.279 41.857 1.00 90.88 301 LEU A N 1
ATOM 2330 C CA . LEU A 1 301 ? -22.204 3.854 42.630 1.00 90.88 301 LEU A CA 1
ATOM 2331 C C . LEU A 1 301 ? -20.875 3.567 41.948 1.00 90.88 301 LEU A C 1
ATOM 2333 O O . LEU A 1 301 ? -20.544 2.408 41.718 1.00 90.88 301 LEU A O 1
ATOM 2337 N N . VAL A 1 302 ? -20.083 4.606 41.717 1.00 90.38 302 VAL A N 1
ATOM 2338 C CA . VAL A 1 302 ? -18.679 4.477 41.325 1.00 90.38 302 VAL A CA 1
ATOM 2339 C C . VAL A 1 302 ? -17.815 4.778 42.538 1.00 90.38 302 VAL A C 1
ATOM 2341 O O . VAL A 1 302 ? -17.952 5.841 43.142 1.00 90.38 302 VAL A O 1
ATOM 2344 N N . ASN A 1 303 ? -16.929 3.855 42.917 1.00 89.94 303 ASN A N 1
ATOM 2345 C CA . ASN A 1 303 ? -16.069 3.988 44.101 1.00 89.94 303 ASN A CA 1
ATOM 2346 C C . ASN A 1 303 ? -16.865 4.426 45.346 1.00 89.94 303 ASN A C 1
ATOM 2348 O O . ASN A 1 303 ? -16.480 5.341 46.073 1.00 89.94 303 ASN A O 1
ATOM 2352 N N . ASN A 1 304 ? -18.020 3.783 45.554 1.00 89.44 304 ASN A N 1
ATOM 2353 C CA . ASN A 1 304 ? -18.985 4.052 46.627 1.00 89.44 304 ASN A CA 1
ATOM 2354 C C . ASN A 1 304 ? -19.674 5.431 46.600 1.00 89.44 304 ASN A C 1
ATOM 2356 O O . ASN A 1 304 ? -20.390 5.759 47.546 1.00 89.44 304 ASN A O 1
ATOM 2360 N N . LYS A 1 305 ? -19.534 6.216 45.526 1.00 89.69 305 LYS A N 1
ATOM 2361 C CA . LYS A 1 305 ? -20.250 7.486 45.335 1.00 89.69 305 LYS A CA 1
ATOM 2362 C C . LYS A 1 305 ? -21.362 7.337 44.292 1.00 89.69 305 LYS A C 1
ATOM 2364 O O . LYS A 1 305 ? -21.080 6.804 43.220 1.00 89.69 305 LYS A O 1
ATOM 2369 N N . PRO A 1 306 ? -22.600 7.788 44.570 1.00 90.56 306 PRO A N 1
ATOM 2370 C CA . PRO A 1 306 ? -23.675 7.783 43.581 1.00 90.56 306 PRO A CA 1
ATOM 2371 C C . PRO A 1 306 ? -23.301 8.583 42.330 1.00 90.56 306 PRO A C 1
ATOM 2373 O O . PRO A 1 306 ? -22.664 9.631 42.441 1.00 90.56 306 PRO A O 1
ATOM 2376 N N . VAL A 1 307 ? -23.710 8.095 41.161 1.00 88.75 307 VAL A N 1
ATOM 2377 C CA . VAL A 1 307 ? -23.535 8.784 39.877 1.00 88.75 307 VAL A CA 1
ATOM 2378 C C . VAL A 1 307 ? -24.837 8.797 39.089 1.00 88.75 307 VAL A C 1
ATOM 2380 O O . VAL A 1 307 ? -25.655 7.883 39.212 1.00 88.75 307 VAL A O 1
ATOM 2383 N N . ASP A 1 308 ? -24.997 9.813 38.245 1.00 88.62 308 ASP A N 1
ATOM 2384 C CA . ASP A 1 308 ? -26.084 9.852 37.274 1.00 88.62 308 ASP A CA 1
ATOM 2385 C C . ASP A 1 308 ? -25.869 8.800 36.180 1.00 88.62 308 ASP A C 1
ATOM 2387 O O . ASP A 1 308 ? -24.745 8.538 35.737 1.00 88.62 308 ASP A O 1
ATOM 2391 N N . PHE A 1 309 ? -26.968 8.213 35.717 1.00 88.62 309 PHE A N 1
ATOM 2392 C CA . PHE A 1 309 ? -26.970 7.230 34.642 1.00 88.62 309 PHE A CA 1
ATOM 2393 C C . PHE A 1 309 ? -28.245 7.340 33.805 1.00 88.62 309 PHE A C 1
ATOM 2395 O O . PHE A 1 309 ? -29.285 7.819 34.265 1.00 88.62 309 PHE A O 1
ATOM 2402 N N . MET A 1 310 ? -28.160 6.878 32.562 1.00 84.62 310 MET A N 1
ATOM 2403 C CA . MET A 1 310 ? -29.300 6.747 31.659 1.00 84.62 310 MET A CA 1
ATOM 2404 C C . MET A 1 310 ? -29.635 5.266 31.518 1.00 84.62 310 MET A C 1
ATOM 2406 O O . MET A 1 310 ? -28.735 4.453 31.323 1.00 84.62 310 MET A O 1
ATOM 2410 N N . PHE A 1 311 ? -30.915 4.926 31.629 1.00 83.88 311 PHE A N 1
ATOM 2411 C CA . PHE A 1 311 ? -31.408 3.570 31.412 1.00 83.88 311 PHE A CA 1
ATOM 2412 C C . PHE A 1 311 ? -32.295 3.552 30.173 1.00 83.88 311 PHE A C 1
ATOM 2414 O O . PHE A 1 311 ? -33.213 4.368 30.075 1.00 83.88 311 PHE A O 1
ATOM 2421 N N . ASP A 1 312 ? -32.000 2.639 29.256 1.00 77.12 312 ASP A N 1
ATOM 2422 C CA . ASP A 1 312 ? -32.785 2.383 28.055 1.00 77.12 312 ASP A CA 1
ATOM 2423 C C . ASP A 1 312 ? -33.629 1.122 28.286 1.00 77.12 312 ASP A C 1
ATOM 2425 O O . ASP A 1 312 ? -33.077 0.034 28.466 1.00 77.12 312 ASP A O 1
ATOM 2429 N N . ASN A 1 313 ? -34.957 1.287 28.331 1.00 74.75 313 ASN A N 1
ATOM 2430 C CA . ASN A 1 313 ? -35.886 0.185 28.596 1.00 74.75 313 ASN A CA 1
ATOM 2431 C C . ASN A 1 313 ? -35.982 -0.795 27.419 1.00 74.75 313 ASN A C 1
ATOM 2433 O O . ASN A 1 313 ? -36.245 -1.968 27.654 1.00 74.75 313 ASN A O 1
ATOM 2437 N N . ASP A 1 314 ? -35.795 -0.325 26.183 1.00 68.50 314 ASP A N 1
ATOM 2438 C CA . ASP A 1 314 ? -35.966 -1.152 24.983 1.00 68.50 314 ASP A CA 1
ATOM 2439 C C . ASP A 1 314 ? -34.734 -2.031 24.756 1.00 68.50 314 ASP A C 1
ATOM 2441 O O . ASP A 1 314 ? -34.837 -3.160 24.279 1.00 68.50 314 ASP A O 1
ATOM 2445 N N . LEU A 1 315 ? -33.558 -1.508 25.111 1.00 64.56 315 LEU A N 1
ATOM 2446 C CA . LEU A 1 315 ? -32.280 -2.197 24.941 1.00 64.56 315 LEU A CA 1
ATOM 2447 C C . LEU A 1 315 ? -31.779 -2.893 26.214 1.00 64.56 315 LEU A C 1
ATOM 2449 O O . LEU A 1 315 ? -30.739 -3.549 26.164 1.00 64.56 315 LEU A O 1
ATOM 2453 N N . GLU A 1 316 ? -32.470 -2.738 27.349 1.00 78.56 316 GLU A N 1
ATOM 2454 C CA . GLU A 1 316 ? -32.057 -3.285 28.654 1.00 78.56 316 GLU A CA 1
ATOM 2455 C C . GLU A 1 316 ? -30.616 -2.890 29.029 1.00 78.56 316 GLU A C 1
ATOM 2457 O O . GLU A 1 316 ? -29.809 -3.684 29.541 1.00 78.56 316 GLU A O 1
ATOM 2462 N N . THR A 1 317 ? -30.269 -1.632 28.736 1.00 76.56 317 THR A N 1
ATOM 2463 C CA . THR A 1 317 ? -28.916 -1.105 28.938 1.00 76.56 317 THR A CA 1
ATOM 2464 C C . THR A 1 317 ? -28.878 0.062 29.902 1.00 76.56 317 THR A C 1
ATOM 2466 O O . THR A 1 317 ? -29.789 0.887 29.983 1.00 76.56 317 THR A O 1
ATOM 2469 N N . CYS A 1 318 ? -27.765 0.160 30.620 1.00 81.56 318 CYS A N 1
ATOM 2470 C CA . CYS A 1 318 ? -27.465 1.285 31.476 1.00 81.56 318 CYS A CA 1
ATOM 2471 C C . CYS A 1 318 ? -26.162 1.958 31.069 1.00 81.56 318 CYS A C 1
ATOM 2473 O O . CYS A 1 318 ? -25.095 1.343 31.081 1.00 81.56 318 CYS A O 1
ATOM 2475 N N . GLN A 1 319 ? -26.246 3.251 30.772 1.00 83.25 319 GLN A N 1
ATOM 2476 C CA . GLN A 1 319 ? -25.122 4.073 30.360 1.00 83.25 319 GLN A CA 1
ATOM 2477 C C . GLN A 1 319 ? -24.709 5.043 31.470 1.00 83.25 319 GLN A C 1
ATOM 2479 O O . GLN A 1 319 ? -25.500 5.869 31.928 1.00 83.25 319 GLN A O 1
ATOM 2484 N N . ILE A 1 320 ? -23.433 4.997 31.843 1.00 83.44 320 ILE A N 1
ATOM 2485 C CA . ILE A 1 320 ? -22.779 5.954 32.738 1.00 83.44 320 ILE A CA 1
ATOM 2486 C C . ILE A 1 320 ? -21.834 6.798 31.881 1.00 83.44 320 ILE A C 1
ATOM 2488 O O . ILE A 1 320 ? -20.899 6.278 31.263 1.00 83.44 320 ILE A O 1
ATOM 2492 N N . LYS A 1 321 ? -22.064 8.113 31.829 1.00 73.38 321 LYS A N 1
ATOM 2493 C CA . LYS A 1 321 ? -21.129 9.047 31.187 1.00 73.38 321 LYS A CA 1
ATOM 2494 C C . LYS A 1 321 ? -20.034 9.405 32.188 1.00 73.38 321 LYS A C 1
ATOM 2496 O O . LYS A 1 321 ? -20.315 10.001 33.225 1.00 73.38 321 LYS A O 1
ATOM 2501 N N . ASN A 1 322 ? -18.790 9.043 31.888 1.00 69.31 322 ASN A N 1
ATOM 2502 C CA . ASN A 1 322 ? -17.663 9.372 32.752 1.00 69.31 322 ASN A CA 1
ATOM 2503 C C . ASN A 1 322 ? -17.267 10.839 32.530 1.00 69.31 322 ASN A C 1
ATOM 2505 O O . ASN A 1 322 ? -16.793 11.202 31.455 1.00 69.31 322 ASN A O 1
ATOM 2509 N N . GLN A 1 323 ? -17.415 11.681 33.553 1.00 63.38 323 GLN A N 1
ATOM 2510 C CA . GLN A 1 323 ? -16.965 13.080 33.538 1.00 63.38 323 GLN A CA 1
ATOM 2511 C C . GLN A 1 323 ? -15.459 13.208 33.841 1.00 63.38 323 GLN A C 1
ATOM 2513 O O . GLN A 1 323 ? -15.022 14.148 34.496 1.00 63.38 323 GLN A O 1
ATOM 2518 N N . SER A 1 324 ? -14.654 12.271 33.330 1.00 63.50 324 SER A N 1
ATOM 2519 C CA . SER A 1 324 ? -13.188 12.210 33.481 1.00 63.50 324 SER A CA 1
ATOM 2520 C C . SER A 1 324 ? -12.662 11.790 34.865 1.00 63.50 324 SER A C 1
ATOM 2522 O O . SER A 1 324 ? -11.567 12.192 35.246 1.00 63.50 324 SER A O 1
ATOM 2524 N N . PHE A 1 325 ? -13.398 10.970 35.624 1.00 70.69 325 PHE A N 1
ATOM 2525 C CA . PHE A 1 325 ? -12.948 10.466 36.936 1.00 70.69 325 PHE A CA 1
ATOM 2526 C C . PHE A 1 325 ? -12.424 9.018 36.918 1.00 70.69 325 PHE A C 1
ATOM 2528 O O . PHE A 1 325 ? -11.714 8.628 37.843 1.00 70.69 325 PHE A O 1
ATOM 2535 N N . LEU A 1 326 ? -12.745 8.222 35.889 1.00 82.62 326 LEU A N 1
ATOM 2536 C CA . LEU A 1 326 ? -12.228 6.849 35.716 1.00 82.62 326 LEU A CA 1
ATOM 2537 C C . LEU A 1 326 ? -11.189 6.713 34.600 1.00 82.62 326 LEU A C 1
ATOM 2539 O O . LEU A 1 326 ? -11.370 7.230 33.497 1.00 82.62 326 LEU A O 1
ATOM 2543 N N . THR A 1 327 ? -10.158 5.923 34.881 1.00 86.19 327 THR A N 1
ATOM 2544 C CA . THR A 1 327 ? -9.111 5.488 33.950 1.00 86.19 327 THR A CA 1
ATOM 2545 C C . THR A 1 327 ? -8.797 4.025 34.248 1.00 86.19 327 THR A C 1
ATOM 2547 O O . THR A 1 327 ? -8.753 3.636 35.414 1.00 86.19 327 THR A O 1
ATOM 2550 N N . LEU A 1 328 ? -8.583 3.215 33.211 1.00 87.12 328 LEU A N 1
ATOM 2551 C CA . LEU A 1 328 ? -8.189 1.808 33.334 1.00 87.12 328 LEU A CA 1
ATOM 2552 C C . LEU A 1 328 ? -6.776 1.644 33.914 1.00 87.12 328 LEU A C 1
ATOM 2554 O O . LEU A 1 328 ? -6.400 0.545 34.294 1.00 87.12 328 LEU A O 1
ATOM 2558 N N . SER A 1 329 ? -6.005 2.732 34.024 1.00 84.75 329 SER A N 1
ATOM 2559 C CA . SER A 1 329 ? -4.698 2.731 34.691 1.00 84.75 329 SER A CA 1
ATOM 2560 C C . SER A 1 329 ? -4.786 2.610 36.216 1.00 84.75 329 SER A C 1
ATOM 2562 O O . SER A 1 329 ? -3.784 2.300 36.858 1.00 84.75 329 SER A O 1
ATOM 2564 N N . LYS A 1 330 ? -5.965 2.840 36.809 1.00 86.00 330 LYS A N 1
ATOM 2565 C CA . LYS A 1 330 ? -6.197 2.795 38.258 1.00 86.00 330 LYS A CA 1
ATOM 2566 C C . LYS A 1 330 ? -7.322 1.838 38.593 1.00 86.00 330 LYS A C 1
ATOM 2568 O O . LYS A 1 330 ? -8.237 1.633 37.802 1.00 86.00 330 LYS A O 1
ATOM 2573 N N . GLU A 1 331 ? -7.279 1.311 39.808 1.00 91.19 331 GLU A N 1
ATOM 2574 C CA . GLU A 1 331 ? -8.371 0.488 40.301 1.00 91.19 331 GLU A CA 1
ATOM 2575 C C . GLU A 1 331 ? -9.631 1.323 40.538 1.00 91.19 331 GLU A C 1
ATOM 2577 O O . GLU A 1 331 ? -9.581 2.434 41.079 1.00 91.19 331 GLU A O 1
ATOM 2582 N N . PHE A 1 332 ? -10.775 0.774 40.143 1.00 92.38 332 PHE A N 1
ATOM 2583 C CA . PHE A 1 332 ? -12.078 1.327 40.478 1.00 92.38 332 PHE A CA 1
ATOM 2584 C C . PHE A 1 332 ? -13.137 0.235 40.531 1.00 92.38 332 PHE A C 1
ATOM 2586 O O . PHE A 1 332 ? -12.974 -0.862 39.999 1.00 92.38 332 PHE A O 1
ATOM 2593 N N . MET A 1 333 ? -14.258 0.560 41.163 1.00 92.25 333 MET A N 1
ATOM 2594 C CA . MET A 1 333 ? -15.410 -0.321 41.250 1.00 92.25 333 MET A CA 1
ATOM 2595 C C . MET A 1 333 ? -16.697 0.400 40.863 1.00 92.25 333 MET A C 1
ATOM 2597 O O . MET A 1 333 ? -16.878 1.583 41.165 1.00 92.25 333 MET A O 1
ATOM 2601 N N . ILE A 1 334 ? -17.613 -0.334 40.238 1.00 91.25 334 ILE A N 1
ATOM 2602 C CA . ILE A 1 334 ? -18.962 0.121 39.908 1.00 91.25 334 ILE A CA 1
ATOM 2603 C C . ILE A 1 334 ? -19.951 -0.863 40.502 1.00 91.25 334 ILE A C 1
ATOM 2605 O O . ILE A 1 334 ? -19.955 -2.036 40.146 1.00 91.25 334 ILE A O 1
ATOM 2609 N N . LYS A 1 335 ? -20.794 -0.382 41.409 1.00 91.94 335 LYS A N 1
ATOM 2610 C CA . LYS A 1 335 ? -21.796 -1.180 42.108 1.00 91.94 335 LYS A CA 1
ATOM 2611 C C . LYS A 1 335 ? -23.189 -0.690 41.756 1.00 91.94 335 LYS A C 1
ATOM 2613 O O . LYS A 1 335 ? -23.437 0.511 41.817 1.00 91.94 335 LYS A O 1
ATOM 2618 N N . TRP A 1 336 ? -24.109 -1.598 41.461 1.00 90.94 336 TRP A N 1
ATOM 2619 C CA . TRP A 1 336 ? -25.511 -1.259 41.208 1.00 90.94 336 TRP A CA 1
ATOM 2620 C C . TRP A 1 336 ? -26.449 -1.928 42.211 1.00 90.94 336 TRP A C 1
ATOM 2622 O O . TRP A 1 336 ? -26.107 -2.913 42.870 1.00 90.94 336 TRP A O 1
ATOM 2632 N N . ARG A 1 337 ? -27.626 -1.322 42.384 1.00 86.56 337 ARG A N 1
ATOM 2633 C CA . ARG A 1 337 ? -28.684 -1.770 43.296 1.00 86.56 337 ARG A CA 1
ATOM 2634 C C . ARG A 1 337 ? -30.031 -1.576 42.609 1.00 86.56 337 ARG A C 1
ATOM 2636 O O . ARG A 1 337 ? -30.212 -0.557 41.940 1.00 86.56 337 ARG A O 1
ATOM 2643 N N . PHE A 1 338 ? -30.934 -2.531 42.791 1.00 79.62 338 PHE A N 1
ATOM 2644 C CA . PHE A 1 338 ? -32.318 -2.460 42.329 1.00 79.62 338 PHE A CA 1
ATOM 2645 C C . PHE A 1 338 ? -33.238 -2.020 43.453 1.00 79.62 338 PHE A C 1
ATOM 2647 O O . PHE A 1 338 ? -32.895 -2.335 44.619 1.00 79.62 338 PHE A O 1
#

Sequence (338 aa):
MLGSCILVTPVLDEGRTFVEGYVPSGEWIELSTGKRYFSRGTWKYFDAPLNVIPISIRCGCIVPIQVSAETTDIARKKGFGLFVILSSTDDGSSAAGQRIKASGELFWDNGDDANLNYVHVKFEVRDRTLTVTSTPSSVESLEKIDLKELDVKTILIVGFIKKPAAILVNNKPVDFMFDNDLETCQIKNQSFLTLIPIQVSAETTDIARKKGFGLFVILSSTDDESSAAGQRIKASGELFWDNGDDANLNYVHVKFEVRDRTLTVTSTPSSVESLEKIDLKELDVKTILIVGFIKKPAAILVNNKPVDFMFDNDLETCQIKNQSFLTLSKEFMIKWRF

InterPro domains:
  IPR013780 Glycosyl hydrolase, all-beta [G3DSA:2.60.40.1180] (1-61)
  IPR013780 Glycosyl hydrolase, all-beta [G3DSA:2.60.40.1180] (62-194)
  IPR013780 Glycosyl hydrolase, all-beta [G3DSA:2.60.40.1180] (195-338)
  IPR048395 Glycosyl hydrolase family 31, C-terminal domain [PF21365] (1-63)

Foldseek 3Di:
DPPPWKDWFADDDPPDQKGKDFDQAAWKQWPVQLDIDGDRRGIDMDGHHPPRTTMITGAQEKDKAWDDDPDPVVGLLRAIAIEHGWRAADALAQVSLQPTKHWDWDWAALVDDPDDWTKIWIWMRHSQKIKIEIDTPDPVSVVHDPLSSNWHFKYKYFRYCDDFPFKDKVNHTADWDADNSSNMIMGGDDGDRSNDIIIIGTHHPNVPLLVADAAEAEWPAADDPPDPCLAPTWDKDWDWAAPVDDPVSWTWIWIWIRGSQKTKIAIDTPDPCSVVRDDQSSQFHFKYKYFRYCDDFPFKDKQNHTADWDADNVRNMIMGGDPRPDGSNHIIMMGTHD

=== Feature glossary ===
Key to the feature types in this record:

— What the protein is —

Primary structure: the covalent order of the twenty standard amino acids along the backbone. Two proteins with the same sequence will (almost always) fold to the same structure; two with 30% identity often share a fold but not the details.

Database cross-references. InterPro integrates a dozen domain/family signature databases into unified entries with residue-range hits. GO terms attach function/process/location labels with evidence codes. CATH codes position the fold in a four-level structural taxonomy. Organism is the NCBI-taxonomy species name.

— Where its atoms are —

The mmCIF block holds the 3D Cartesian coordinates of each backbone atom (N, Cα, C, O) in ångströms. mmCIF is the PDB's canonical archive format — a tagged-loop text representation of the atomic model.

Six rendered views show the 3D structure from the faces of a cube — i.e. along ±x, ±y, ±z. Rendering representation is drawn randomly per protein from cartoon (secondary-structure ribbons), sticks (backbone bonds), or molecular surface; coloring is either N→C rainbow (blue at the N-terminus through red at the C-terminus) or one color per chain.

— Local backbone conformation —

DSSP 8-state secondary structure assigns each residue one of H (α-helix), G (3₁₀-helix), I (π-helix), E (extended β-strand), B (isolated β-bridge), T (hydrogen-bonded turn), S (bend), or '-' (coil). The assignment is computed from backbone hydrogen-bond geometry via the Kabsch–Sander algorithm.

P-SEA three-state annotation labels each residue as helix, strand, or coil based purely on the geometry of the Cα trace. It serves as a fallback when the full backbone (and thus DSSP) is unavailable.

The φ/ψ torsion pair specifies the backbone conformation at each residue. φ rotates about the N–Cα bond, ψ about the Cα–C bond. Steric clashes forbid most of the (φ, ψ) plane — the allowed regions (α-helix basin, β-sheet basin, left-handed helix) are the Ramachandran-allowed regions.

— Global shape and packing —

The geometric summary reports three shape descriptors. Rg (radius of gyration) measures how spread out the Cα atoms are about their centre of mass; compact globular proteins have small Rg, elongated or unfolded ones large. Cα contacts (<8 Å, |i−j|>4) count long-range residue pairs in spatial proximity — high for tightly packed folds, near zero for rods or random coil. The bounding-box extents give the protein's footprint along x, y, z in Å.

Accessible surface area quantifies burial. A residue with SASA near zero is packed into the hydrophobic core; one with SASA >100 Å² sits on the surface. Computed here via the Shrake–Rupley numerical algorithm with a 1.4 Å probe.

Plot images: a contact map (which residues are close in 3D, as an N×N binary image), a Ramachandran scatter (backbone torsion angles, revealing secondary-structure composition at a glance), and — for AlphaFold structures — a PAE heatmap (pairwise prediction confidence).

— Structural neighborhood —

The Foldseek 3Di string encodes local tertiary geometry as a 20-letter alphabet — one character per residue — derived from the relative positions of nearby Cα atoms. Unlike the amino-acid sequence, 3Di is a direct function of the 3D structure, so two proteins with the same fold have similar 3Di strings even at low sequence identity.

Nearest PDB neighbors are the top structural matches found by Foldseek when searching this structure against the entire Protein Data Bank. Each hit reports a TM-score (0 to 1; >0.5 almost always implies the same fold) and an E-value. These are *structural* homologs — they may share no detectable sequence similarity.

— Confidence and disorder —

For AlphaFold models, the B-factor field carries pLDDT — the model's own estimate of local accuracy on a 0–100 scale. Regions with pLDDT<50 should be treated as essentially unmodeled; they often correspond to intrinsically disordered segments.

B-factor (Debye–Waller factor) reflects atomic displacement in the crystal lattice. It is an experimental observable (units Å²), not a prediction; low values mean the atom is pinned down, high values mean it moves or is heterogeneous across the crystal.

Predicted aligned error is AlphaFold's pairwise confidence. Unlike pLDDT (per-residue), PAE is per-residue-pair and captures whether two parts of the structure are correctly placed relative to each other. Units are ångströms of expected positional error.